Protein AF-A0A7W9GXM1-F1 (afdb_monomer_lite)

InterPro domains:
  IPR019931 LPXTG cell wall anchor motif [PF00746] (198-230)

pLDDT: mean 73.44, std 19.28, range [36.88, 98.19]

Secondary structure (DSSP, 8-state):
---------PPP---------------PPPPSEEEES----STTTTSSSEEEEEEEE-TT----BTTEEEEE-TTSS-EEEEE--SS-EEEEEEE-SSEEEEEEEESEEEEE-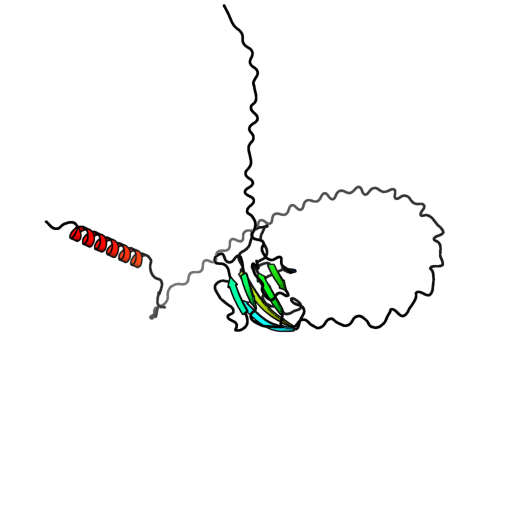PPPBTTBPPP--EEEEEEEEPPPPPPP-SS-------------------------------------------------------------------HHHHHHHHHHHHHHHHHHHHHHH---

Sequence (236 aa):
MRRSAFLAAVLPAALIGAAAVGTLSASAAEPDEVLVGNITSCKNDVVDGEIYWEGNTTPGTSLNHPWFTDTVSDDDLSLDITDISDGIDLAALVSNGEQTNLYLWTNDLTDLTAPDIDGQSAEIANYTVCKVHPYPPTEPPTEPPTEEPTEPPTEEPTEPPTEEPTETPSETPSETPSETPSETPSESPSQTPTPSETPEEPALPDTGSSPTVLIAAAAILLAAGAAALRHRFVKP

Radius of gyration: 36.79 Å; chains: 1; bounding box: 98×81×99 Å

Foldseek 3Di:
DDDDDDDDDDDDDDPPPPPPPPPPPPDADDFPDKFFFDDFDCPDVVDAADWPDKDKDFPPDWPDDPFWGWDADPQQFFIKIAGNDPDWWKWKWFALRGMIGIHTGDNIRTRHGHDDDPPHGGHGGMMMMTTGDHDDPDDDDPDDPPDDPPDDDPDDPPDDPPDDPPDDDPDDPPDDDPDDDDDDDDDDDDDDDDDDDDDDDDDDDPPDDDVVVVVVVVVVVVVVVVVVVVVVPDDD

Organism: NCBI:txid1524084

Structure (mmCIF, N/CA/C/O backbone):
data_AF-A0A7W9GXM1-F1
#
_entry.id   AF-A0A7W9GXM1-F1
#
loop_
_atom_site.group_PDB
_atom_site.id
_atom_site.type_symbol
_atom_site.label_atom_id
_atom_site.label_alt_id
_atom_site.label_comp_id
_atom_site.label_asym_id
_atom_site.label_entity_id
_atom_site.label_seq_id
_atom_site.pdbx_PDB_ins_co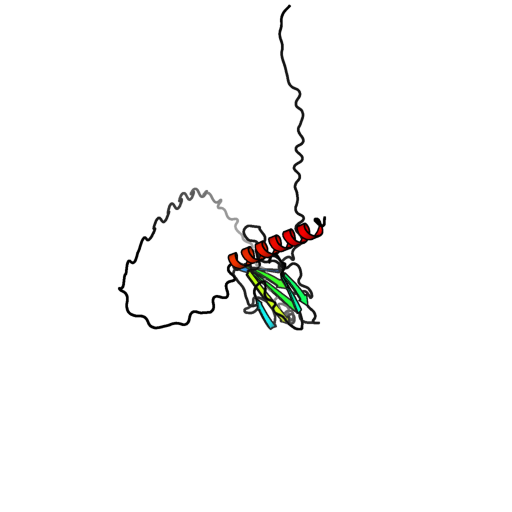de
_atom_site.Cartn_x
_atom_site.Cartn_y
_atom_site.Cartn_z
_atom_site.occupancy
_atom_site.B_iso_or_equiv
_atom_site.auth_seq_id
_atom_site.auth_comp_id
_atom_site.auth_asym_id
_atom_site.auth_atom_id
_atom_site.pdbx_PDB_model_num
ATOM 1 N N . MET A 1 1 ? -83.060 31.438 13.620 1.00 37.16 1 MET A N 1
ATOM 2 C CA . MET A 1 1 ? -83.172 30.250 14.498 1.00 37.16 1 MET A CA 1
ATOM 3 C C . MET A 1 1 ? -82.622 29.041 13.745 1.00 37.16 1 MET A C 1
ATOM 5 O O . MET A 1 1 ? -83.079 28.842 12.635 1.00 37.16 1 MET A O 1
ATOM 9 N N . ARG A 1 2 ? -81.676 28.301 14.362 1.00 39.31 2 ARG A N 1
ATOM 10 C CA . ARG A 1 2 ? -81.163 26.929 14.062 1.00 39.31 2 ARG A CA 1
ATOM 11 C C . ARG A 1 2 ? -80.599 26.657 12.642 1.00 39.31 2 ARG A C 1
ATOM 13 O O . ARG A 1 2 ? -81.329 26.749 11.673 1.00 39.31 2 ARG A O 1
ATOM 20 N N . ARG A 1 3 ? -79.264 26.502 12.498 1.00 40.25 3 ARG A N 1
ATOM 21 C CA . ARG A 1 3 ? -78.451 25.238 12.494 1.00 40.25 3 ARG A CA 1
ATOM 22 C C . ARG A 1 3 ? -78.838 24.330 11.305 1.00 40.25 3 ARG A C 1
ATOM 24 O O . ARG A 1 3 ? -80.004 23.982 11.217 1.00 40.25 3 ARG A O 1
ATOM 31 N N . SER A 1 4 ? -77.974 23.988 10.339 1.00 41.78 4 SER A N 1
ATOM 32 C CA . SER A 1 4 ? -76.734 23.173 10.427 1.00 41.78 4 SER A CA 1
ATOM 33 C C . SER A 1 4 ? -75.958 23.293 9.087 1.00 41.78 4 SER A C 1
ATOM 35 O O . SER A 1 4 ? -76.593 23.270 8.043 1.00 41.78 4 SER A O 1
ATOM 37 N N . ALA A 1 5 ? -74.674 23.667 9.035 1.00 45.91 5 ALA A N 1
ATOM 38 C CA . ALA A 1 5 ? -73.459 22.830 9.098 1.00 45.91 5 ALA A CA 1
ATOM 39 C C . ALA A 1 5 ? -73.342 21.728 8.019 1.00 45.91 5 ALA A C 1
ATOM 41 O O . ALA A 1 5 ? -74.028 20.723 8.139 1.00 45.91 5 ALA A O 1
ATOM 42 N N . PHE A 1 6 ? -72.406 21.887 7.068 1.00 42.56 6 PHE A N 1
ATOM 43 C CA . PHE A 1 6 ? -71.523 20.822 6.558 1.00 42.56 6 PHE A CA 1
ATOM 44 C C . PHE A 1 6 ? -70.194 21.428 6.061 1.00 42.56 6 PHE A C 1
ATOM 46 O O . PHE A 1 6 ? -70.183 22.363 5.264 1.00 42.56 6 PHE A O 1
ATOM 53 N N . LEU A 1 7 ? -69.092 20.910 6.614 1.00 39.47 7 LEU A N 1
ATOM 54 C CA . LEU A 1 7 ? -67.693 21.169 6.260 1.00 39.47 7 LEU A CA 1
ATOM 55 C C . LEU A 1 7 ? -67.264 20.311 5.056 1.00 39.47 7 LEU A C 1
ATOM 57 O O . LEU A 1 7 ? -67.628 19.140 5.002 1.00 39.47 7 LEU A O 1
ATOM 61 N N . ALA A 1 8 ? -66.376 20.846 4.213 1.00 40.50 8 ALA A N 1
ATOM 62 C CA . ALA A 1 8 ? -65.302 20.116 3.517 1.00 40.50 8 ALA A CA 1
ATOM 63 C C . ALA A 1 8 ? -64.261 21.162 3.052 1.00 40.50 8 ALA A C 1
ATOM 65 O O . ALA A 1 8 ? -64.548 21.977 2.184 1.00 40.50 8 ALA A O 1
ATOM 66 N N . ALA A 1 9 ? -63.214 21.419 3.840 1.00 41.09 9 ALA A N 1
ATOM 67 C CA . ALA A 1 9 ? -61.897 20.771 3.769 1.00 41.09 9 ALA A CA 1
ATOM 68 C C . ALA A 1 9 ? -61.076 21.212 2.536 1.00 41.09 9 ALA A C 1
ATOM 70 O O . ALA A 1 9 ? -61.120 20.594 1.479 1.00 41.09 9 ALA A O 1
ATOM 71 N N . VAL A 1 10 ? -60.313 22.298 2.712 1.00 45.06 10 VAL A N 1
ATOM 72 C CA . VAL A 1 10 ? -59.228 22.737 1.821 1.00 45.06 10 VAL A CA 1
ATOM 73 C C . VAL A 1 10 ? -57.948 22.036 2.286 1.00 45.06 10 VAL A C 1
ATOM 75 O O . VAL A 1 10 ? -57.511 22.256 3.413 1.00 45.06 10 VAL A O 1
ATOM 78 N N . LEU A 1 11 ? -57.371 21.177 1.443 1.00 36.88 11 LEU A N 1
ATOM 79 C CA . LEU A 1 11 ? -56.030 20.612 1.634 1.00 36.88 11 LEU A CA 1
ATOM 80 C C . LEU A 1 11 ? -54.965 21.658 1.253 1.00 36.88 11 LEU A C 1
ATOM 82 O O . LEU A 1 11 ? -55.014 22.157 0.128 1.00 36.88 11 LEU A O 1
ATOM 86 N N . PRO A 1 12 ? -53.954 21.935 2.093 1.00 48.44 12 PRO A N 1
ATOM 87 C CA . PRO A 1 12 ? -52.689 22.483 1.631 1.00 48.44 12 PRO A CA 1
ATOM 88 C C . PRO A 1 12 ? -51.703 21.337 1.358 1.00 48.44 12 PRO A C 1
ATOM 90 O O . PRO A 1 12 ? -51.414 20.523 2.235 1.00 48.44 12 PRO A O 1
ATOM 93 N N . ALA A 1 13 ? -51.187 21.267 0.130 1.00 46.47 13 ALA A N 1
ATOM 94 C CA . ALA A 1 13 ? -50.088 20.379 -0.228 1.00 46.47 13 ALA A CA 1
ATOM 95 C C . ALA A 1 13 ? -48.807 20.845 0.486 1.00 46.47 13 ALA A C 1
ATOM 97 O O . ALA A 1 13 ? -48.268 21.910 0.186 1.00 46.47 13 ALA A O 1
ATOM 98 N N . ALA A 1 14 ? -48.340 20.054 1.450 1.00 42.62 14 ALA A N 1
ATOM 99 C CA . ALA A 1 14 ? -47.035 20.221 2.067 1.00 42.62 14 ALA A CA 1
ATOM 100 C C . ALA A 1 14 ? -45.962 19.674 1.113 1.00 42.62 14 ALA A C 1
ATOM 102 O O . ALA A 1 14 ? -45.817 18.465 0.952 1.00 42.62 14 ALA A O 1
ATOM 103 N N . LEU A 1 15 ? -45.219 20.575 0.470 1.00 45.03 15 LEU A N 1
ATOM 104 C CA . LEU A 1 15 ? -43.943 20.258 -0.166 1.00 45.03 15 LEU A CA 1
ATOM 105 C C . LEU A 1 15 ? -42.918 20.007 0.945 1.00 45.03 15 LEU A C 1
ATOM 107 O O . LEU A 1 15 ? -42.342 20.941 1.499 1.00 45.03 15 LEU A O 1
ATOM 111 N N . ILE A 1 16 ? -42.716 18.737 1.291 1.00 50.97 16 ILE A N 1
ATOM 112 C CA . ILE A 1 16 ? -41.546 18.304 2.052 1.00 50.97 16 ILE A CA 1
ATOM 113 C C . ILE A 1 16 ? -40.402 18.230 1.042 1.00 50.97 16 ILE A C 1
ATOM 115 O O . ILE A 1 16 ? -40.268 17.258 0.302 1.00 50.97 16 ILE A O 1
ATOM 119 N N . GLY A 1 17 ? -39.614 19.300 0.966 1.00 40.44 17 GLY A N 1
ATOM 120 C CA . GLY A 1 17 ? -38.312 19.262 0.316 1.00 40.44 17 GLY A CA 1
ATOM 121 C C . GLY A 1 17 ? -37.390 18.385 1.152 1.00 40.44 17 GLY A C 1
ATOM 122 O O . GLY A 1 17 ? -36.863 18.837 2.166 1.00 40.44 17 GLY A O 1
ATOM 123 N N . ALA A 1 18 ? -37.232 17.125 0.756 1.00 48.19 18 ALA A N 1
ATOM 124 C CA . ALA A 1 18 ? -36.143 16.298 1.239 1.00 48.19 18 ALA A CA 1
ATOM 125 C C . ALA A 1 18 ? -34.840 16.920 0.722 1.00 48.19 18 ALA A C 1
ATOM 127 O O . ALA A 1 18 ? -34.548 16.875 -0.472 1.00 48.19 18 ALA A O 1
ATOM 128 N N . ALA A 1 19 ? -34.085 17.549 1.620 1.00 46.81 19 ALA A N 1
ATOM 129 C CA . ALA A 1 19 ? -32.688 17.847 1.376 1.00 46.81 19 ALA A CA 1
ATOM 130 C C . ALA A 1 19 ? -31.958 16.502 1.293 1.00 46.81 19 ALA A C 1
ATOM 132 O O . ALA A 1 19 ? -31.589 15.922 2.311 1.00 46.81 19 ALA A O 1
ATOM 133 N N . ALA A 1 20 ? -31.801 15.982 0.078 1.00 41.22 20 ALA A N 1
ATOM 134 C CA . ALA A 1 20 ? -30.756 15.017 -0.195 1.00 41.22 20 ALA A CA 1
ATOM 135 C C . ALA A 1 20 ? -29.436 15.770 -0.008 1.00 41.22 20 ALA A C 1
ATOM 137 O O . ALA A 1 20 ? -28.985 16.494 -0.895 1.00 41.22 20 ALA A O 1
ATOM 138 N N . VAL A 1 21 ? -28.860 15.665 1.189 1.00 47.06 21 VAL A N 1
ATOM 139 C CA . VAL A 1 21 ? -27.443 15.946 1.398 1.00 47.06 21 VAL A CA 1
ATOM 140 C C . VAL A 1 21 ? -26.720 14.814 0.681 1.00 47.06 21 VAL A C 1
ATOM 142 O O . VAL A 1 21 ? -26.398 13.793 1.273 1.00 47.06 21 VAL A O 1
ATOM 145 N N . GLY A 1 22 ? -26.571 14.954 -0.636 1.00 40.41 22 GLY A N 1
ATOM 146 C CA . GLY A 1 22 ? -25.551 14.223 -1.360 1.00 40.41 22 GLY A CA 1
ATOM 147 C C . GLY A 1 22 ? -24.233 14.728 -0.808 1.00 40.41 22 GLY A C 1
ATOM 148 O O . GLY A 1 22 ? -23.821 15.847 -1.114 1.00 40.41 22 GLY A O 1
ATOM 149 N N . THR A 1 23 ? -23.623 13.954 0.082 1.00 50.03 23 THR A N 1
ATOM 150 C CA . THR A 1 23 ? -22.198 14.079 0.341 1.00 50.03 23 THR A CA 1
ATOM 151 C C . THR A 1 23 ? -21.536 13.907 -1.015 1.00 50.03 23 THR A C 1
ATOM 153 O O . THR A 1 23 ? -21.680 12.868 -1.655 1.00 50.03 23 THR A O 1
ATOM 156 N N . LEU A 1 24 ? -20.919 14.976 -1.512 1.00 42.94 24 LEU A N 1
ATOM 157 C CA . LEU A 1 24 ? -19.987 14.881 -2.620 1.00 42.94 24 LEU A CA 1
ATOM 158 C C . LEU A 1 24 ? -18.902 13.927 -2.128 1.00 42.94 24 LEU A C 1
ATOM 160 O O . LEU A 1 24 ? -18.098 14.320 -1.285 1.00 42.94 24 LEU A O 1
ATOM 164 N N . SER A 1 25 ? -18.952 12.666 -2.557 1.00 51.16 25 SER A N 1
ATOM 165 C CA . SER A 1 25 ? -17.836 11.753 -2.374 1.00 51.16 25 SER A CA 1
ATOM 166 C C . SER A 1 25 ? -16.630 12.452 -2.988 1.00 51.16 25 SER A C 1
ATOM 168 O O . SER A 1 25 ? -16.666 12.824 -4.165 1.00 51.16 25 SER A O 1
ATOM 170 N N . ALA A 1 26 ? -15.611 12.721 -2.173 1.00 52.41 26 ALA A N 1
ATOM 171 C CA . ALA A 1 26 ? -14.291 13.000 -2.707 1.00 52.41 26 ALA A CA 1
ATOM 172 C C . ALA A 1 26 ? -13.981 11.860 -3.687 1.00 52.41 26 ALA A C 1
ATOM 174 O O . ALA A 1 26 ? -14.260 10.699 -3.384 1.00 52.41 26 ALA A O 1
ATOM 175 N N . SER A 1 27 ? -13.567 12.197 -4.905 1.00 61.66 27 SER A N 1
ATOM 176 C CA . SER A 1 27 ? -13.300 11.203 -5.938 1.00 61.66 27 SER A CA 1
ATOM 177 C C . SER A 1 27 ? -12.045 10.427 -5.549 1.00 61.66 27 SER A C 1
ATOM 179 O O . SER A 1 27 ? -10.948 10.856 -5.893 1.00 61.66 27 SER A O 1
ATOM 181 N N . ALA A 1 28 ? -12.212 9.343 -4.792 1.00 76.31 28 ALA A N 1
ATOM 182 C CA . ALA A 1 28 ? -11.148 8.386 -4.523 1.00 76.31 28 ALA A CA 1
ATOM 183 C C . ALA A 1 28 ? -10.618 7.808 -5.844 1.00 76.31 28 ALA A C 1
ATOM 185 O O . ALA A 1 28 ? -11.363 7.727 -6.829 1.00 76.31 28 ALA A O 1
ATOM 186 N N . ALA A 1 29 ? -9.346 7.410 -5.868 1.00 85.94 29 ALA A N 1
ATOM 187 C CA . ALA A 1 29 ? -8.785 6.719 -7.019 1.00 85.94 29 ALA A CA 1
ATOM 188 C C . ALA A 1 29 ? -9.502 5.377 -7.233 1.00 85.94 29 ALA A C 1
ATOM 190 O O . ALA A 1 29 ? -9.681 4.595 -6.293 1.00 85.94 29 ALA A O 1
ATOM 191 N N . GLU A 1 30 ? -9.902 5.103 -8.476 1.00 91.12 30 GLU A N 1
ATOM 192 C CA . GLU A 1 30 ? -10.473 3.808 -8.850 1.00 91.12 30 GLU A CA 1
ATOM 193 C C . GLU A 1 30 ? -9.342 2.769 -8.955 1.00 91.12 30 GLU A C 1
ATOM 195 O O . GLU A 1 30 ? -8.345 3.044 -9.627 1.00 91.12 30 GLU A O 1
ATOM 200 N N . PRO A 1 31 ? -9.451 1.607 -8.285 1.00 94.56 31 PRO A N 1
ATOM 201 C CA . PRO A 1 31 ? -8.441 0.557 -8.373 1.00 94.56 31 PRO A CA 1
ATOM 202 C C . PRO A 1 31 ? -8.497 -0.155 -9.727 1.00 94.56 31 PRO A C 1
ATOM 204 O O . PRO A 1 31 ? -9.570 -0.313 -10.314 1.00 94.56 31 PRO A O 1
ATOM 207 N N . ASP A 1 32 ? -7.348 -0.644 -10.190 1.00 94.56 32 ASP A N 1
ATOM 208 C CA . ASP A 1 32 ? -7.251 -1.482 -11.388 1.00 94.56 32 ASP A CA 1
ATOM 209 C C . ASP A 1 32 ? -7.861 -2.868 -11.146 1.00 94.56 32 ASP A C 1
ATOM 211 O O . ASP A 1 32 ? -8.535 -3.424 -12.016 1.00 94.56 32 ASP A O 1
ATOM 215 N N . GLU A 1 33 ? -7.656 -3.421 -9.947 1.00 95.75 33 GLU A N 1
ATOM 216 C CA . GLU A 1 33 ? -8.189 -4.723 -9.548 1.00 95.75 33 GLU A CA 1
ATOM 217 C C . GLU A 1 33 ? -8.495 -4.781 -8.044 1.00 95.75 33 GLU A C 1
ATOM 219 O O . GLU A 1 33 ? -7.830 -4.142 -7.228 1.00 95.75 33 GLU A O 1
ATOM 224 N N . VAL A 1 34 ? -9.495 -5.584 -7.665 1.00 96.69 34 VAL A N 1
ATOM 225 C CA . VAL A 1 34 ? -9.794 -5.921 -6.266 1.00 96.69 34 VAL A CA 1
ATOM 226 C C . VAL A 1 34 ? -9.452 -7.389 -6.029 1.00 96.69 34 VAL A C 1
ATOM 228 O O . VAL A 1 34 ? -10.111 -8.293 -6.546 1.00 96.69 34 VAL A O 1
ATOM 231 N N . LEU A 1 35 ? -8.423 -7.625 -5.224 1.00 97.00 35 LEU A N 1
ATOM 232 C CA . LEU A 1 35 ? -7.880 -8.937 -4.899 1.00 97.00 35 LEU A CA 1
ATOM 233 C C . LEU A 1 35 ? -8.502 -9.484 -3.612 1.00 97.00 35 LEU A C 1
ATOM 235 O O . LEU A 1 35 ? -8.742 -8.763 -2.640 1.00 97.00 35 LEU A O 1
ATOM 239 N N . VAL A 1 36 ? -8.725 -10.797 -3.582 1.00 96.38 36 VAL A N 1
ATOM 240 C CA . VAL A 1 36 ? -9.248 -11.494 -2.401 1.00 96.38 36 VAL A CA 1
ATOM 241 C C . VAL A 1 36 ? -8.119 -11.781 -1.414 1.00 96.38 36 VAL A C 1
ATOM 243 O O . VAL A 1 36 ? -7.112 -12.392 -1.771 1.00 96.38 36 VAL A O 1
ATOM 246 N N . GLY A 1 37 ? -8.332 -11.432 -0.147 1.00 96.38 37 GLY A N 1
ATOM 247 C CA . GLY A 1 37 ? -7.386 -11.655 0.940 1.00 96.38 37 GLY A CA 1
ATOM 248 C C . GLY A 1 37 ? -6.496 -10.450 1.228 1.00 96.38 37 GLY A C 1
ATOM 249 O O . GLY A 1 37 ? -6.529 -9.425 0.547 1.00 96.38 37 GLY A O 1
ATOM 250 N N . ASN A 1 38 ? -5.673 -10.603 2.266 1.00 96.81 38 ASN A N 1
ATOM 251 C CA . ASN A 1 38 ? -4.657 -9.628 2.630 1.00 96.81 38 ASN A CA 1
ATOM 252 C C . ASN A 1 38 ? -3.366 -9.867 1.833 1.00 96.81 38 ASN A C 1
ATOM 254 O O . ASN A 1 38 ? -2.548 -10.708 2.220 1.00 96.81 38 ASN A O 1
ATOM 258 N N . ILE A 1 39 ? -3.194 -9.152 0.723 1.00 97.62 39 ILE A N 1
ATOM 259 C CA . ILE A 1 39 ? -2.032 -9.301 -0.155 1.00 97.62 39 ILE A CA 1
ATOM 260 C C . ILE A 1 39 ? -0.945 -8.307 0.263 1.00 97.62 39 ILE A C 1
ATOM 262 O O . ILE A 1 39 ? -1.131 -7.095 0.211 1.00 97.62 39 ILE A O 1
ATOM 266 N N . THR A 1 40 ? 0.213 -8.834 0.665 1.00 96.62 40 THR A N 1
ATOM 267 C CA . THR A 1 40 ? 1.338 -8.048 1.212 1.00 96.62 40 THR A CA 1
ATOM 268 C C . THR A 1 40 ? 2.595 -8.077 0.337 1.00 96.62 40 THR A C 1
ATOM 270 O O . THR A 1 40 ? 3.669 -7.656 0.765 1.00 96.62 40 THR A O 1
ATOM 273 N N . SER A 1 41 ? 2.486 -8.615 -0.880 1.00 96.12 41 SER A N 1
ATOM 274 C CA . SER A 1 41 ? 3.583 -8.717 -1.843 1.00 96.12 41 SER A CA 1
ATOM 275 C C . SER A 1 41 ? 3.054 -8.593 -3.266 1.00 96.12 41 SER A C 1
ATOM 277 O O . SER A 1 41 ? 2.014 -9.163 -3.584 1.00 96.12 41 SER A O 1
ATOM 279 N N . CYS A 1 42 ? 3.796 -7.894 -4.126 1.00 95.12 42 CYS A N 1
ATOM 280 C CA . CYS A 1 42 ? 3.463 -7.750 -5.552 1.00 95.12 42 CYS A CA 1
ATOM 281 C C . CYS A 1 42 ? 3.991 -8.901 -6.419 1.00 95.12 42 CYS A C 1
ATOM 283 O O . CYS A 1 42 ? 3.894 -8.864 -7.643 1.00 95.12 42 CYS A O 1
ATOM 285 N N . LYS A 1 43 ? 4.610 -9.907 -5.799 1.00 93.81 43 LYS A N 1
ATOM 286 C CA . LYS A 1 43 ? 5.128 -11.096 -6.482 1.00 93.81 43 LYS A CA 1
ATOM 287 C C . LYS A 1 43 ? 4.007 -12.097 -6.754 1.00 93.81 43 LYS A C 1
ATOM 289 O O . LYS A 1 43 ? 2.862 -11.879 -6.383 1.00 93.81 43 LYS A O 1
ATOM 294 N N . ASN A 1 44 ? 4.373 -13.232 -7.350 1.00 91.38 44 ASN A N 1
ATOM 295 C CA . ASN A 1 44 ? 3.465 -14.352 -7.601 1.00 91.38 44 ASN A CA 1
ATOM 296 C C . ASN A 1 44 ? 2.290 -13.955 -8.507 1.00 91.38 44 ASN A C 1
ATOM 298 O O . ASN A 1 44 ? 1.145 -14.272 -8.201 1.00 91.38 44 ASN A O 1
ATOM 302 N N . ASP A 1 45 ? 2.606 -13.264 -9.603 1.00 88.81 45 ASP A N 1
ATOM 303 C CA . ASP A 1 45 ? 1.655 -12.853 -10.643 1.00 88.81 45 ASP A CA 1
ATOM 304 C C . ASP A 1 45 ? 0.585 -11.849 -10.167 1.00 88.81 45 ASP A C 1
ATOM 306 O O . ASP A 1 45 ? -0.433 -11.674 -10.825 1.00 88.81 45 ASP A O 1
ATOM 310 N N . VAL A 1 46 ? 0.819 -11.167 -9.035 1.00 93.62 46 VAL A N 1
ATOM 311 C CA . VAL A 1 46 ? -0.025 -10.047 -8.577 1.00 93.62 46 VAL A CA 1
ATOM 312 C C . VAL A 1 46 ? 0.190 -8.807 -9.444 1.00 93.62 46 VAL A C 1
ATOM 314 O O . VAL A 1 46 ? -0.765 -8.107 -9.760 1.00 93.62 46 VAL A O 1
ATOM 317 N N . VAL A 1 47 ? 1.438 -8.522 -9.824 1.00 91.88 47 VAL A N 1
ATOM 318 C CA . VAL A 1 47 ? 1.763 -7.437 -10.753 1.00 91.88 47 VAL A CA 1
ATOM 319 C C . VAL A 1 47 ? 2.627 -7.972 -11.885 1.00 91.88 47 VAL A C 1
ATOM 321 O O . VAL A 1 47 ? 3.649 -8.620 -11.648 1.00 91.88 47 VAL A O 1
ATOM 324 N N . ASP A 1 48 ? 2.231 -7.660 -13.117 1.00 89.31 48 ASP A N 1
ATOM 325 C CA . ASP A 1 48 ? 2.996 -7.986 -14.313 1.00 89.31 48 ASP A CA 1
ATOM 326 C C . ASP A 1 48 ? 4.263 -7.128 -14.402 1.00 89.31 48 ASP A C 1
ATOM 328 O O . ASP A 1 48 ? 4.212 -5.903 -14.527 1.00 89.31 48 ASP A O 1
ATOM 332 N N . GLY A 1 49 ? 5.422 -7.778 -14.384 1.00 87.44 49 GLY A N 1
ATOM 333 C CA . GLY A 1 49 ? 6.712 -7.111 -14.516 1.00 87.44 49 GLY A CA 1
ATOM 334 C C . GLY A 1 49 ? 7.769 -7.685 -13.588 1.00 87.44 49 GLY A C 1
ATOM 335 O O . GLY A 1 49 ? 7.529 -8.585 -12.783 1.00 87.44 49 GLY A O 1
ATOM 336 N N . GLU A 1 50 ? 8.978 -7.151 -13.702 1.00 89.31 50 GLU A N 1
ATOM 337 C CA . GLU A 1 50 ? 10.046 -7.466 -12.761 1.00 89.31 50 GLU A CA 1
ATOM 338 C C . GLU A 1 50 ? 9.944 -6.545 -11.538 1.00 89.31 50 GLU A C 1
ATOM 340 O O . GLU A 1 50 ? 10.015 -5.320 -11.660 1.00 89.31 50 GLU A O 1
ATOM 345 N N . ILE A 1 51 ? 9.797 -7.142 -10.350 1.00 91.38 51 ILE A N 1
ATOM 346 C CA . ILE A 1 51 ? 9.751 -6.420 -9.073 1.00 91.38 51 ILE A CA 1
ATOM 347 C C . ILE A 1 51 ? 11.178 -6.185 -8.568 1.00 91.38 51 ILE A C 1
ATOM 349 O O . ILE A 1 51 ? 11.860 -7.116 -8.135 1.00 91.38 51 ILE A O 1
ATOM 353 N N . TYR A 1 52 ? 11.619 -4.928 -8.579 1.00 89.00 52 TYR A N 1
ATOM 354 C CA . TYR A 1 52 ? 12.956 -4.526 -8.117 1.00 89.00 52 TYR A CA 1
ATOM 355 C C . TYR A 1 52 ? 13.000 -4.275 -6.617 1.00 89.00 52 TYR A C 1
ATOM 357 O O . TYR A 1 52 ? 14.031 -4.457 -5.964 1.00 89.00 52 TYR A O 1
ATOM 365 N N . TRP A 1 53 ? 11.879 -3.812 -6.080 1.00 92.75 53 TRP A N 1
ATOM 366 C CA . TRP A 1 53 ? 11.721 -3.510 -4.674 1.00 92.75 53 TRP A CA 1
ATOM 367 C C . TRP A 1 53 ? 10.250 -3.618 -4.296 1.00 92.75 53 TRP A C 1
ATOM 369 O O . TRP A 1 53 ? 9.377 -3.250 -5.079 1.00 92.75 53 TRP A O 1
ATOM 379 N N . GLU A 1 54 ? 9.997 -4.097 -3.088 1.00 94.94 54 GLU A N 1
ATOM 380 C CA . GLU A 1 54 ? 8.696 -4.020 -2.439 1.00 94.94 54 GLU A CA 1
ATOM 381 C C . GLU A 1 54 ? 8.909 -3.697 -0.960 1.00 94.94 54 GLU A C 1
ATOM 383 O O . GLU A 1 54 ? 9.911 -4.107 -0.360 1.00 94.94 54 GLU A O 1
ATOM 388 N N . GLY A 1 55 ? 7.963 -2.980 -0.374 1.00 96.31 55 GLY A N 1
ATOM 389 C CA . GLY A 1 55 ? 7.906 -2.731 1.057 1.00 96.31 55 GLY A CA 1
ATOM 390 C C . GLY A 1 55 ? 6.460 -2.734 1.518 1.00 96.31 55 GLY A C 1
ATOM 391 O O . GLY A 1 55 ? 5.622 -2.091 0.894 1.00 96.31 55 GLY A O 1
ATOM 392 N N . ASN A 1 56 ? 6.181 -3.457 2.600 1.00 97.38 56 ASN A N 1
ATOM 393 C CA . ASN A 1 56 ? 4.869 -3.525 3.237 1.00 97.38 56 ASN A CA 1
ATOM 394 C C . ASN A 1 56 ? 4.932 -2.880 4.622 1.00 97.38 56 ASN A C 1
ATOM 396 O O . ASN A 1 56 ? 5.910 -3.078 5.351 1.00 97.38 56 ASN A O 1
ATOM 400 N N . THR A 1 57 ? 3.902 -2.119 4.976 1.00 97.38 57 THR A N 1
ATOM 401 C CA . THR A 1 57 ? 3.784 -1.501 6.297 1.00 97.38 57 THR A CA 1
ATOM 402 C C . THR A 1 57 ? 2.323 -1.235 6.664 1.00 97.38 57 THR A C 1
ATOM 404 O O . THR A 1 57 ? 1.419 -1.422 5.851 1.00 97.38 57 THR A O 1
ATOM 407 N N . THR A 1 58 ? 2.077 -0.815 7.902 1.00 96.88 58 THR A N 1
ATOM 408 C CA . THR A 1 58 ? 0.747 -0.430 8.401 1.00 96.88 58 THR A CA 1
ATOM 409 C C . THR A 1 58 ? 0.641 1.088 8.557 1.00 96.88 58 THR A C 1
ATOM 411 O O . THR A 1 58 ? 1.679 1.750 8.695 1.00 96.88 58 THR A O 1
ATOM 414 N N . PRO A 1 59 ? -0.571 1.666 8.628 1.00 94.62 59 PRO A N 1
ATOM 415 C CA . PRO A 1 59 ? -0.716 3.069 9.000 1.00 94.62 59 PRO A CA 1
ATOM 416 C C . PRO A 1 59 ? 0.003 3.428 10.305 1.00 94.62 59 PRO A C 1
ATOM 418 O O . PRO A 1 59 ? 0.254 2.583 11.171 1.00 94.62 59 PRO A O 1
ATOM 421 N N . GLY A 1 60 ? 0.416 4.690 10.410 1.00 90.50 60 GLY A N 1
ATOM 422 C CA . GLY A 1 60 ? 1.262 5.185 11.502 1.00 90.50 60 GLY A CA 1
ATOM 423 C C . GLY A 1 60 ? 2.754 4.848 11.367 1.00 90.50 60 GLY A C 1
ATOM 424 O O . GLY A 1 60 ? 3.563 5.313 12.174 1.00 90.50 60 GLY A O 1
ATOM 425 N N . THR A 1 61 ? 3.147 4.089 10.342 1.00 92.06 61 THR A N 1
ATOM 426 C CA . THR A 1 61 ? 4.550 3.825 9.996 1.00 92.06 61 THR A CA 1
ATOM 427 C C . THR A 1 61 ? 4.789 4.128 8.523 1.00 92.06 61 THR A C 1
ATOM 429 O O . THR A 1 61 ? 3.959 3.780 7.701 1.00 92.06 61 THR A O 1
ATOM 432 N N . SER A 1 62 ? 5.914 4.769 8.193 1.00 88.69 62 SER A N 1
ATOM 433 C CA . SER A 1 62 ? 6.289 5.065 6.802 1.00 88.69 62 SER A CA 1
ATOM 434 C C . SER A 1 62 ? 7.348 4.082 6.314 1.00 88.69 62 SER A C 1
ATOM 436 O O . SER A 1 62 ? 8.264 3.720 7.063 1.00 88.69 62 SER A O 1
ATOM 438 N N . LEU A 1 63 ? 7.255 3.693 5.042 1.00 91.00 63 LEU A N 1
ATOM 439 C CA . LEU A 1 63 ? 8.251 2.856 4.370 1.00 91.00 63 LEU A CA 1
ATOM 440 C C . LEU A 1 63 ? 9.607 3.559 4.201 1.00 91.00 63 LEU A C 1
ATOM 442 O O . LEU A 1 63 ? 10.617 2.874 4.049 1.00 91.00 63 LEU A O 1
ATOM 446 N N . ASN A 1 64 ? 9.636 4.897 4.265 1.00 84.19 64 ASN A N 1
ATOM 447 C CA . ASN A 1 64 ? 10.812 5.769 4.191 1.00 84.19 64 ASN A CA 1
ATOM 448 C C . ASN A 1 64 ? 11.842 5.340 3.130 1.00 84.19 64 ASN A C 1
ATOM 450 O O . ASN A 1 64 ? 12.824 4.651 3.429 1.00 84.19 64 ASN A O 1
ATOM 454 N N . HIS A 1 65 ? 11.666 5.811 1.896 1.00 90.25 65 HIS A N 1
ATOM 455 C CA . HIS A 1 65 ? 12.543 5.456 0.786 1.00 90.25 65 HIS A CA 1
ATOM 456 C C . HIS A 1 65 ? 13.050 6.696 0.020 1.00 90.25 65 HIS A C 1
ATOM 458 O O . HIS A 1 65 ? 12.293 7.632 -0.202 1.00 90.25 65 HIS A O 1
ATOM 464 N N . PRO A 1 66 ? 14.311 6.730 -0.462 1.00 89.00 66 PRO A N 1
ATOM 465 C CA . PRO A 1 66 ? 14.852 7.878 -1.206 1.00 89.00 66 PRO A CA 1
ATOM 466 C C . PRO A 1 66 ? 14.132 8.317 -2.490 1.00 89.00 66 PRO A C 1
ATOM 468 O O . PRO A 1 66 ? 14.495 9.358 -3.029 1.00 89.00 66 PRO A O 1
ATOM 471 N N . TRP A 1 67 ? 13.220 7.510 -3.035 1.00 87.19 67 TRP A N 1
ATOM 472 C CA . TRP A 1 67 ? 12.624 7.756 -4.354 1.00 87.19 67 TRP A CA 1
ATOM 473 C C . TRP A 1 67 ? 11.100 7.877 -4.341 1.00 87.19 67 TRP A C 1
ATOM 475 O O . TRP A 1 67 ? 10.542 8.185 -5.380 1.00 87.19 67 TRP A O 1
ATOM 485 N N . PHE A 1 68 ? 10.442 7.700 -3.196 1.00 90.50 68 PHE A N 1
ATOM 486 C CA . PHE A 1 68 ? 9.020 7.996 -3.047 1.00 90.50 68 PHE A CA 1
ATOM 487 C C . PHE A 1 68 ? 8.730 8.455 -1.623 1.00 90.50 68 PHE A C 1
ATOM 489 O O . PHE A 1 68 ? 9.490 8.164 -0.697 1.00 90.50 68 PHE A O 1
ATOM 496 N N . THR A 1 69 ? 7.608 9.136 -1.444 1.00 91.25 69 THR A N 1
ATOM 497 C CA . THR A 1 69 ? 7.045 9.415 -0.121 1.00 91.25 69 THR A CA 1
ATOM 498 C C . THR A 1 69 ? 5.662 8.807 -0.015 1.00 91.25 69 THR A C 1
ATOM 500 O O . THR A 1 69 ? 4.867 8.961 -0.936 1.00 91.25 69 THR A O 1
ATOM 503 N N . ASP A 1 70 ? 5.387 8.152 1.107 1.00 93.75 70 ASP A N 1
ATOM 504 C CA . ASP A 1 70 ? 4.082 7.619 1.482 1.00 93.75 70 ASP A CA 1
ATOM 505 C C . ASP A 1 70 ? 3.462 8.462 2.602 1.00 93.75 70 ASP A C 1
ATOM 507 O O . ASP A 1 70 ? 4.121 8.795 3.589 1.00 93.75 70 ASP A O 1
ATOM 511 N N . THR A 1 71 ? 2.197 8.843 2.444 1.00 95.00 71 THR A N 1
ATOM 512 C CA . THR A 1 71 ? 1.426 9.584 3.450 1.00 95.00 71 THR A CA 1
ATOM 513 C C . THR A 1 71 ? 0.053 8.952 3.589 1.00 95.00 71 THR A C 1
ATOM 515 O O . THR A 1 71 ? -0.701 8.900 2.627 1.00 95.00 71 THR A O 1
ATOM 518 N N . VAL A 1 72 ? -0.269 8.481 4.791 1.00 96.00 72 VAL A N 1
ATOM 519 C CA . VAL A 1 72 ? -1.613 8.003 5.135 1.00 96.00 72 VAL A CA 1
ATOM 520 C C . VAL A 1 72 ? -2.384 9.149 5.789 1.00 96.00 72 VAL A C 1
ATOM 522 O O . VAL A 1 72 ? -1.794 9.940 6.534 1.00 96.00 72 VAL A O 1
ATOM 525 N N . SER A 1 73 ? -3.674 9.271 5.483 1.00 95.81 73 SER A N 1
ATOM 526 C CA . SER A 1 73 ? -4.561 10.265 6.086 1.00 95.81 73 SER A CA 1
ATOM 527 C C . SER A 1 73 ? -4.732 10.049 7.596 1.00 95.81 73 SER A C 1
ATOM 529 O O . SER A 1 73 ? -4.557 8.948 8.105 1.00 95.81 73 SER A O 1
ATOM 531 N N . ASP A 1 74 ? -5.101 11.102 8.336 1.00 94.25 74 ASP A N 1
ATOM 532 C CA . ASP A 1 74 ? -5.271 11.034 9.802 1.00 94.25 74 ASP A CA 1
ATOM 533 C C . ASP A 1 74 ? -6.393 10.070 10.251 1.00 94.25 74 ASP A C 1
ATOM 535 O O . ASP A 1 74 ? -6.455 9.691 11.421 1.00 94.25 74 ASP A O 1
ATOM 539 N N . ASP A 1 75 ? -7.316 9.739 9.346 1.00 94.81 75 ASP A N 1
ATOM 540 C CA . ASP A 1 75 ? -8.418 8.796 9.544 1.00 94.81 75 ASP A CA 1
ATOM 541 C C . ASP A 1 75 ? -8.123 7.390 8.995 1.00 94.81 75 ASP A C 1
ATOM 543 O O . ASP A 1 75 ? -9.009 6.542 9.023 1.00 94.81 75 ASP A O 1
ATOM 547 N N . ASP A 1 76 ? -6.897 7.134 8.523 1.00 96.56 76 ASP A N 1
ATOM 548 C CA . ASP A 1 76 ? -6.444 5.860 7.950 1.00 96.56 76 ASP A CA 1
ATOM 549 C C . ASP A 1 76 ? -7.307 5.359 6.772 1.00 96.56 76 ASP A C 1
ATOM 551 O O . ASP A 1 76 ? -7.325 4.165 6.472 1.00 96.56 76 ASP A O 1
ATOM 555 N N . LEU A 1 77 ? -8.026 6.257 6.086 1.00 96.31 77 LEU A N 1
ATOM 556 C CA . LEU A 1 77 ? -8.914 5.915 4.968 1.00 96.31 77 LEU A CA 1
ATOM 557 C C . LEU A 1 77 ? -8.269 6.101 3.595 1.00 96.31 77 LEU A C 1
ATOM 559 O O . LEU A 1 77 ? -8.707 5.455 2.641 1.00 96.31 77 LEU A O 1
ATOM 563 N N . SER A 1 78 ? -7.256 6.964 3.472 1.00 95.69 78 SER A N 1
ATOM 564 C CA . SER A 1 78 ? -6.561 7.186 2.207 1.00 95.69 78 SER A CA 1
ATOM 565 C C . SER A 1 78 ? -5.041 7.160 2.331 1.00 95.69 78 SER A C 1
ATOM 567 O O . SER A 1 78 ? -4.458 7.459 3.374 1.00 95.69 78 SER A O 1
ATOM 569 N N . LEU A 1 79 ? -4.398 6.773 1.234 1.00 95.38 79 LEU A N 1
ATOM 570 C CA . LEU A 1 79 ? -2.954 6.730 1.065 1.00 95.38 79 LEU A CA 1
ATOM 571 C C . LEU A 1 79 ? -2.568 7.539 -0.173 1.00 95.38 79 LEU A C 1
ATOM 573 O O . LEU A 1 79 ? -3.111 7.327 -1.255 1.00 95.38 79 LEU A O 1
ATOM 577 N N . ASP A 1 80 ? -1.573 8.402 -0.008 1.00 94.44 80 ASP A N 1
ATOM 578 C CA . ASP A 1 80 ? -0.886 9.098 -1.086 1.00 94.44 80 ASP A CA 1
ATOM 579 C C . ASP A 1 80 ? 0.542 8.566 -1.216 1.00 94.44 80 ASP A C 1
ATOM 581 O O . ASP A 1 80 ? 1.294 8.489 -0.239 1.00 94.44 80 ASP A O 1
ATOM 585 N N . ILE A 1 81 ? 0.935 8.236 -2.442 1.00 92.31 81 ILE A N 1
ATOM 586 C CA . ILE A 1 81 ? 2.294 7.867 -2.824 1.00 92.31 81 ILE A CA 1
ATOM 587 C C . ILE A 1 81 ? 2.727 8.797 -3.952 1.00 92.31 81 ILE A C 1
ATOM 589 O O . ILE A 1 81 ? 2.156 8.801 -5.040 1.00 92.31 81 ILE A O 1
ATOM 593 N N . THR A 1 82 ? 3.761 9.586 -3.689 1.00 89.44 82 THR A N 1
ATOM 594 C CA . THR A 1 82 ? 4.344 10.516 -4.665 1.00 89.44 82 THR A CA 1
ATOM 595 C C . THR A 1 82 ? 5.684 9.961 -5.132 1.00 89.44 82 THR A C 1
ATOM 597 O O . THR A 1 82 ? 6.587 9.792 -4.300 1.00 89.44 82 THR A O 1
ATOM 600 N N . ASP A 1 83 ? 5.827 9.662 -6.428 1.00 81.25 83 ASP A N 1
ATOM 601 C CA . ASP A 1 83 ? 7.110 9.241 -7.004 1.00 81.25 83 ASP A CA 1
ATOM 602 C C . ASP A 1 83 ? 8.004 10.457 -7.245 1.00 81.25 83 ASP A C 1
ATOM 604 O O . ASP A 1 83 ? 7.586 11.542 -7.647 1.00 81.25 83 ASP A O 1
ATOM 608 N N . ILE A 1 84 ? 9.288 10.262 -6.987 1.00 74.56 84 ILE A N 1
ATOM 609 C CA . ILE A 1 84 ? 10.338 11.265 -7.160 1.00 74.56 84 ILE A CA 1
ATOM 610 C C . ILE A 1 84 ? 11.390 10.741 -8.158 1.00 74.56 84 ILE A C 1
ATOM 612 O O . ILE A 1 84 ? 12.402 11.397 -8.411 1.00 74.56 84 ILE A O 1
ATOM 616 N N . SER A 1 85 ? 11.192 9.546 -8.724 1.00 68.62 85 SER A N 1
ATOM 617 C CA . SER A 1 85 ? 12.092 8.907 -9.682 1.00 68.62 85 SER A CA 1
ATOM 618 C C . SER A 1 85 ? 11.570 8.894 -11.115 1.00 68.62 85 SER A C 1
ATOM 620 O O . SER A 1 85 ? 10.383 8.773 -11.372 1.00 68.62 85 SER A O 1
ATOM 622 N N . ASP A 1 86 ? 12.503 8.990 -12.066 1.00 67.25 86 ASP A N 1
ATOM 623 C CA . ASP A 1 86 ? 12.204 8.954 -13.495 1.00 67.25 86 ASP A CA 1
ATOM 624 C C . ASP A 1 86 ? 12.348 7.523 -14.055 1.00 67.25 86 ASP A C 1
ATOM 626 O O . ASP A 1 86 ? 13.414 6.908 -13.940 1.00 67.25 86 ASP A O 1
ATOM 630 N N . GLY A 1 87 ? 11.313 7.025 -14.742 1.00 64.56 87 GLY A N 1
ATOM 631 C CA . GLY A 1 87 ? 11.415 5.911 -15.701 1.00 64.56 87 GLY A CA 1
ATOM 632 C C . GLY A 1 87 ? 11.182 4.491 -15.172 1.00 64.56 87 GLY A C 1
ATOM 633 O O . GLY A 1 87 ? 11.540 3.536 -15.864 1.00 64.56 87 GLY A O 1
ATOM 634 N N . ILE A 1 88 ? 10.618 4.333 -13.975 1.00 70.56 88 ILE A N 1
ATOM 635 C CA . ILE A 1 88 ? 10.126 3.050 -13.455 1.00 70.56 88 ILE A CA 1
ATOM 636 C C . ILE A 1 88 ? 8.731 3.300 -12.892 1.00 70.56 88 ILE A C 1
ATOM 638 O O . ILE A 1 88 ? 8.511 4.353 -12.307 1.00 70.56 88 ILE A O 1
ATOM 642 N N . ASP A 1 89 ? 7.824 2.347 -13.057 1.00 85.69 89 ASP A N 1
ATOM 643 C CA . ASP A 1 89 ? 6.444 2.512 -12.632 1.00 85.69 89 ASP A CA 1
ATOM 644 C C . ASP A 1 89 ? 6.224 2.002 -11.204 1.00 85.69 89 ASP A C 1
ATOM 646 O O . ASP A 1 89 ? 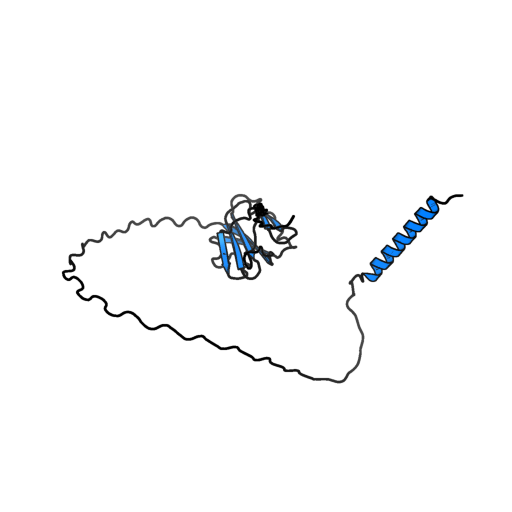6.896 1.081 -10.712 1.00 85.69 89 ASP A O 1
ATOM 650 N N . LEU A 1 90 ? 5.257 2.623 -10.536 1.00 89.69 90 LEU A N 1
ATOM 651 C CA . LEU A 1 90 ? 4.794 2.236 -9.216 1.00 89.69 90 LEU A CA 1
ATOM 652 C C . LEU A 1 90 ? 3.560 1.342 -9.302 1.00 89.69 90 LEU A C 1
ATOM 654 O O . LEU A 1 90 ? 2.671 1.543 -10.130 1.00 89.69 90 LEU A O 1
ATOM 658 N N . ALA A 1 91 ? 3.503 0.387 -8.380 1.00 92.69 91 ALA A N 1
ATOM 659 C CA . ALA A 1 91 ? 2.287 -0.328 -8.031 1.00 92.69 91 ALA A CA 1
ATOM 660 C C . ALA A 1 91 ? 2.054 -0.227 -6.522 1.00 92.69 91 ALA A C 1
ATOM 662 O O . ALA A 1 91 ? 3.009 -0.253 -5.734 1.00 92.69 91 ALA A O 1
ATOM 663 N N . ALA A 1 92 ? 0.791 -0.131 -6.121 1.00 95.69 92 ALA A N 1
ATOM 664 C CA . ALA A 1 92 ? 0.392 -0.082 -4.724 1.00 95.69 92 ALA A CA 1
ATOM 665 C C . ALA A 1 92 ? -0.719 -1.091 -4.435 1.00 95.69 92 ALA A C 1
ATOM 667 O O . ALA A 1 92 ? -1.687 -1.210 -5.181 1.00 95.69 92 ALA A O 1
ATOM 668 N N . LEU A 1 93 ? -0.572 -1.796 -3.319 1.00 97.38 93 LEU A N 1
ATOM 669 C CA . LEU A 1 93 ? -1.584 -2.671 -2.743 1.00 97.38 93 LEU A CA 1
ATOM 670 C C . LEU A 1 93 ? -2.109 -2.008 -1.475 1.00 97.38 93 LEU A C 1
ATOM 672 O O . LEU A 1 93 ? -1.313 -1.724 -0.582 1.00 97.38 93 LEU A O 1
ATOM 676 N N . VAL A 1 94 ? -3.416 -1.782 -1.372 1.00 98.00 94 VAL A N 1
ATOM 677 C CA . VAL A 1 94 ? -4.047 -1.174 -0.189 1.00 98.00 94 VAL A CA 1
ATOM 678 C C . VAL A 1 94 ? -5.101 -2.130 0.354 1.00 98.00 94 VAL A C 1
ATOM 680 O O . VAL A 1 94 ? -6.075 -2.446 -0.324 1.00 98.00 94 VAL A O 1
ATOM 683 N N . SER A 1 95 ? -4.883 -2.644 1.563 1.00 98.06 95 SER A N 1
ATOM 684 C CA . SER A 1 95 ? -5.644 -3.763 2.126 1.00 98.06 95 SER A CA 1
ATOM 685 C C . SER A 1 95 ? -6.460 -3.339 3.339 1.00 98.06 95 SER A C 1
ATOM 687 O O . SER A 1 95 ? -5.943 -2.643 4.210 1.00 98.06 95 SER A O 1
ATOM 689 N N . ASN A 1 96 ? -7.700 -3.824 3.441 1.00 97.12 96 ASN A N 1
ATOM 690 C CA . ASN A 1 96 ? -8.529 -3.731 4.656 1.00 97.12 96 ASN A CA 1
ATOM 691 C C . ASN A 1 96 ? -8.374 -4.973 5.566 1.00 97.12 96 ASN A C 1
ATOM 693 O O . ASN A 1 96 ? -9.064 -5.110 6.572 1.00 97.12 96 ASN A O 1
ATOM 697 N N . GLY A 1 97 ? -7.480 -5.904 5.210 1.00 95.94 97 GLY A N 1
ATOM 698 C CA . GLY A 1 97 ? -7.234 -7.156 5.932 1.00 95.94 97 GLY A CA 1
ATOM 699 C C . GLY A 1 97 ? -8.020 -8.365 5.412 1.00 95.94 97 GLY A C 1
ATOM 700 O O . GLY A 1 97 ? -7.584 -9.496 5.630 1.00 95.94 97 GLY A O 1
ATOM 701 N N . GLU A 1 98 ? -9.114 -8.158 4.679 1.00 96.12 98 GLU A N 1
ATOM 702 C CA . GLU A 1 98 ? -9.897 -9.228 4.037 1.00 96.12 98 GLU A CA 1
ATOM 703 C C . GLU A 1 98 ? -9.816 -9.186 2.508 1.00 96.12 98 GLU A C 1
ATOM 705 O O . GLU A 1 98 ? -9.924 -10.222 1.851 1.00 96.12 98 GLU A O 1
ATOM 710 N N . GLN A 1 99 ? -9.604 -8.003 1.941 1.00 97.38 99 GLN A N 1
ATOM 711 C CA . GLN A 1 99 ? -9.458 -7.733 0.517 1.00 97.38 99 GLN A CA 1
ATOM 712 C C . GLN A 1 99 ? -8.380 -6.669 0.301 1.00 97.38 99 GLN A C 1
ATOM 714 O O . GLN A 1 99 ? -8.050 -5.900 1.208 1.00 97.38 99 GLN A O 1
ATOM 719 N N . THR A 1 100 ? -7.853 -6.605 -0.921 1.00 98.19 100 THR A N 1
ATOM 720 C CA . THR A 1 100 ? -6.788 -5.670 -1.299 1.00 98.19 100 THR A CA 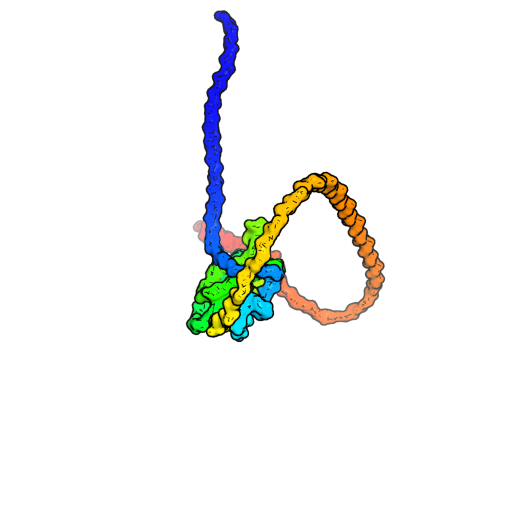1
ATOM 721 C C . THR A 1 100 ? -7.091 -5.003 -2.636 1.00 98.19 100 THR A C 1
ATOM 723 O O . THR A 1 100 ? -7.292 -5.694 -3.627 1.00 98.19 100 THR A O 1
ATOM 726 N N . ASN A 1 101 ? -7.084 -3.673 -2.686 1.00 97.56 101 ASN A N 1
ATOM 727 C CA . ASN A 1 101 ? -7.113 -2.917 -3.937 1.00 97.56 101 ASN A CA 1
ATOM 728 C C . ASN A 1 101 ? -5.707 -2.861 -4.540 1.00 97.56 101 ASN A C 1
ATOM 730 O O . ASN A 1 101 ? -4.744 -2.570 -3.826 1.00 97.56 101 ASN A O 1
ATOM 734 N N . LEU A 1 102 ? -5.600 -3.116 -5.841 1.00 96.38 102 LEU A N 1
ATOM 735 C CA . LEU A 1 102 ? -4.389 -2.955 -6.635 1.00 96.38 102 LEU A CA 1
ATOM 736 C C . LEU A 1 102 ? -4.499 -1.690 -7.490 1.00 96.38 102 LEU A C 1
ATOM 738 O O . LEU A 1 102 ? -5.476 -1.509 -8.213 1.00 96.38 102 LEU A O 1
ATOM 742 N N . TYR A 1 103 ? -3.469 -0.856 -7.418 1.00 94.62 103 TYR A N 1
ATOM 743 C CA . TYR A 1 103 ? -3.301 0.351 -8.218 1.00 94.62 103 TYR A CA 1
ATOM 744 C C . TYR A 1 103 ? -1.994 0.272 -9.005 1.00 94.62 103 TYR A C 1
ATOM 746 O O . TYR A 1 103 ? -0.951 -0.061 -8.430 1.00 94.62 103 TYR A O 1
ATOM 754 N N . LEU A 1 104 ? -2.034 0.588 -10.296 1.00 90.44 104 LEU A N 1
ATOM 755 C CA . LEU A 1 104 ? -0.921 0.424 -11.223 1.00 90.44 104 LEU A CA 1
ATOM 756 C C . LEU A 1 104 ? -0.596 1.705 -12.020 1.00 90.44 104 LEU A C 1
ATOM 758 O O . LEU A 1 104 ? -1.466 2.500 -12.364 1.00 90.44 104 LEU A O 1
ATOM 762 N N . TRP A 1 105 ? 0.675 1.824 -12.416 1.00 74.00 105 TRP A N 1
ATOM 763 C CA . TRP A 1 105 ? 1.158 2.617 -13.560 1.00 74.00 105 TRP A CA 1
ATOM 764 C C . TRP A 1 105 ? 0.882 4.137 -13.534 1.00 74.00 105 TRP A C 1
ATOM 766 O O . TRP A 1 105 ? 0.522 4.720 -14.562 1.00 74.00 105 TRP A O 1
ATOM 776 N N . THR A 1 106 ? 1.121 4.827 -12.413 1.00 65.81 106 THR A N 1
ATOM 777 C CA . THR A 1 106 ? 1.195 6.303 -12.399 1.00 65.81 106 THR A CA 1
ATOM 778 C C . THR A 1 106 ? 2.413 6.819 -11.631 1.00 65.81 106 THR A C 1
ATOM 780 O O . THR A 1 106 ? 2.911 6.171 -10.713 1.00 65.81 106 THR A O 1
ATOM 783 N N . ASN A 1 107 ? 2.902 8.004 -12.022 1.00 71.06 107 ASN A N 1
ATOM 784 C CA . ASN A 1 107 ? 3.985 8.689 -11.303 1.00 71.06 107 ASN A CA 1
ATOM 785 C C . ASN A 1 107 ? 3.519 9.168 -9.918 1.00 71.06 107 ASN A C 1
ATOM 787 O O . ASN A 1 107 ? 4.292 9.178 -8.978 1.00 71.06 107 ASN A O 1
ATOM 791 N N . ASP A 1 108 ? 2.250 9.548 -9.776 1.00 81.69 108 ASP A N 1
ATOM 792 C CA . ASP A 1 108 ? 1.668 9.907 -8.486 1.00 81.69 108 ASP A CA 1
ATOM 793 C C . ASP A 1 108 ? 0.384 9.098 -8.299 1.00 81.69 108 ASP A C 1
ATOM 795 O O . ASP A 1 108 ? -0.491 9.087 -9.172 1.00 81.69 108 ASP A O 1
ATOM 799 N N . LEU A 1 109 ? 0.298 8.393 -7.176 1.00 88.25 109 LEU A N 1
ATOM 800 C CA . LEU A 1 109 ? -0.831 7.570 -6.760 1.00 88.25 109 LEU A CA 1
ATOM 801 C C . LEU A 1 109 ? -1.457 8.237 -5.533 1.00 88.25 109 LEU A C 1
ATOM 803 O O . LEU A 1 109 ? -0.989 8.042 -4.416 1.00 88.25 109 LEU A O 1
ATOM 807 N N . THR A 1 110 ? -2.472 9.069 -5.744 1.00 92.12 110 THR A N 1
ATOM 808 C CA . THR A 1 110 ? -3.132 9.840 -4.677 1.00 92.12 110 THR A CA 1
ATOM 809 C C . THR A 1 110 ? -4.544 9.340 -4.415 1.00 92.12 110 THR A C 1
ATOM 811 O O . THR A 1 110 ? -5.187 8.826 -5.329 1.00 92.12 110 THR A O 1
ATOM 814 N N . ASP A 1 111 ? -5.047 9.553 -3.202 1.00 93.81 111 ASP A N 1
ATOM 815 C CA . ASP A 1 111 ? -6.383 9.143 -2.758 1.00 93.81 111 ASP A CA 1
ATOM 816 C C . ASP A 1 111 ? -6.642 7.635 -2.958 1.00 93.81 111 ASP A C 1
ATOM 818 O O . ASP A 1 111 ? -7.736 7.215 -3.352 1.00 93.81 111 ASP A O 1
ATOM 822 N N . LEU A 1 112 ? -5.625 6.806 -2.697 1.00 95.25 112 LEU A N 1
ATOM 823 C CA . LEU A 1 112 ? -5.746 5.348 -2.741 1.00 95.25 112 LEU A CA 1
ATOM 824 C C . LEU A 1 112 ? -6.501 4.865 -1.510 1.00 95.25 112 LEU A C 1
ATOM 826 O O . LEU A 1 112 ? -6.222 5.312 -0.402 1.00 95.25 112 LEU A O 1
ATOM 830 N N . THR A 1 113 ? -7.421 3.924 -1.680 1.00 97.06 113 THR A N 1
ATOM 831 C CA . THR A 1 113 ? -8.303 3.463 -0.601 1.00 97.06 113 THR A CA 1
ATOM 832 C C . THR A 1 113 ? -8.268 1.947 -0.487 1.00 97.06 113 THR A C 1
ATOM 834 O O . THR A 1 113 ? -7.970 1.237 -1.451 1.00 97.06 113 THR A O 1
ATOM 837 N N . ALA A 1 114 ? -8.556 1.432 0.706 1.00 97.69 114 ALA A N 1
ATOM 838 C CA . ALA A 1 114 ? -8.807 0.009 0.878 1.00 97.69 114 ALA A CA 1
ATOM 839 C C . ALA A 1 114 ? -10.204 -0.358 0.330 1.00 97.69 114 ALA A C 1
ATOM 841 O O . ALA A 1 114 ? -11.067 0.517 0.237 1.00 97.69 114 ALA A O 1
ATOM 842 N N . PRO A 1 115 ? -10.464 -1.633 -0.015 1.00 97.56 115 PRO A N 1
ATOM 843 C CA . PRO A 1 115 ? -11.788 -2.058 -0.462 1.00 97.56 115 PRO A CA 1
ATOM 844 C C . PRO A 1 115 ? -12.879 -1.760 0.575 1.00 97.56 115 PRO A C 1
ATOM 846 O O . PRO A 1 115 ? -12.681 -1.979 1.774 1.00 97.56 115 PRO A O 1
ATOM 849 N N . ASP A 1 116 ? -14.045 -1.316 0.105 1.00 95.81 116 ASP A N 1
ATOM 850 C CA . ASP A 1 116 ? -15.201 -1.040 0.959 1.00 95.81 116 ASP A CA 1
ATOM 851 C C . ASP A 1 116 ? -15.714 -2.309 1.663 1.00 95.81 116 ASP A C 1
ATOM 853 O O . ASP A 1 116 ? -15.776 -3.394 1.079 1.00 95.81 116 ASP A O 1
ATOM 857 N N . ILE A 1 117 ? -16.187 -2.153 2.901 1.00 93.06 117 ILE A N 1
ATOM 858 C CA . ILE A 1 117 ? -16.895 -3.194 3.658 1.00 93.06 117 ILE A CA 1
ATOM 859 C C . ILE A 1 117 ? -18.369 -2.799 3.722 1.00 93.06 117 ILE A C 1
ATOM 861 O O . ILE A 1 117 ? -18.712 -1.715 4.190 1.00 93.06 117 ILE A O 1
ATOM 865 N N . ASP A 1 118 ? -19.260 -3.655 3.217 1.00 92.38 118 ASP A N 1
ATOM 866 C CA . ASP A 1 118 ? -20.708 -3.393 3.162 1.00 92.38 118 ASP A CA 1
ATOM 867 C C . ASP A 1 118 ? -21.069 -2.026 2.530 1.00 92.38 118 ASP A C 1
ATOM 869 O O . ASP A 1 118 ? -22.008 -1.341 2.955 1.00 92.38 118 ASP A O 1
ATOM 873 N N . GLY A 1 119 ? -20.303 -1.612 1.512 1.00 89.38 119 GLY A N 1
ATOM 874 C CA . GLY A 1 119 ? -20.485 -0.346 0.791 1.00 89.38 119 GLY A CA 1
ATOM 875 C C . GLY A 1 119 ? -20.077 0.903 1.578 1.00 89.38 119 GLY A C 1
ATOM 876 O O . GLY A 1 119 ? -20.562 1.995 1.279 1.00 89.38 119 GLY A O 1
ATOM 877 N N . GLN A 1 120 ? -19.252 0.742 2.612 1.00 92.06 120 GLN A N 1
ATOM 878 C CA . GLN A 1 120 ? -18.660 1.825 3.391 1.00 92.06 120 GLN A CA 1
ATOM 879 C C . GLN A 1 120 ? -17.137 1.755 3.314 1.00 92.06 120 GLN A C 1
ATOM 881 O O . GLN A 1 120 ? -16.567 0.664 3.324 1.00 92.06 120 GLN A O 1
ATOM 886 N N . SER A 1 121 ? -16.502 2.928 3.308 1.00 93.38 121 SER A N 1
ATOM 887 C CA . SER A 1 121 ? -15.046 3.047 3.325 1.00 93.38 121 SER A CA 1
ATOM 888 C C . SER A 1 121 ? -14.458 2.335 4.537 1.00 93.38 121 SER A C 1
ATOM 890 O O . SER A 1 121 ? -14.927 2.520 5.664 1.00 93.38 121 SER A O 1
ATOM 892 N N . ALA A 1 122 ? -13.443 1.516 4.285 1.00 95.56 122 ALA A N 1
ATOM 893 C CA . ALA A 1 122 ? -12.746 0.750 5.303 1.00 95.56 122 ALA A CA 1
ATOM 894 C C . ALA A 1 122 ? -11.406 1.399 5.658 1.00 95.56 122 ALA A C 1
ATOM 896 O O . ALA A 1 122 ? -10.750 1.997 4.806 1.00 95.56 122 ALA A O 1
ATOM 897 N N . GLU A 1 123 ? -10.992 1.232 6.913 1.00 96.94 123 GLU A N 1
ATOM 898 C CA . GLU A 1 123 ? -9.648 1.597 7.356 1.00 96.94 123 GLU A CA 1
ATOM 899 C C . GLU A 1 123 ? -8.599 0.729 6.649 1.00 96.94 123 GLU A C 1
ATOM 901 O O . GLU A 1 123 ? -8.779 -0.477 6.434 1.00 96.94 123 GLU A O 1
ATOM 906 N N . ILE A 1 124 ? -7.475 1.349 6.304 1.00 97.81 124 ILE A N 1
ATOM 907 C CA . ILE A 1 124 ? -6.319 0.669 5.736 1.00 97.81 124 ILE A CA 1
ATOM 908 C C . ILE A 1 124 ? -5.692 -0.187 6.841 1.00 97.81 124 ILE A C 1
ATOM 910 O O . ILE A 1 124 ? -5.131 0.311 7.807 1.00 97.81 124 ILE A O 1
ATOM 914 N N . ALA A 1 125 ? -5.730 -1.506 6.700 1.00 97.81 125 ALA A N 1
ATOM 915 C CA . ALA A 1 125 ? -5.043 -2.410 7.617 1.00 97.81 125 ALA A CA 1
ATOM 916 C C . ALA A 1 125 ? -3.531 -2.432 7.347 1.00 97.81 125 ALA A C 1
ATOM 918 O O . ALA A 1 125 ? -2.718 -2.478 8.270 1.00 97.81 125 ALA A O 1
ATOM 919 N N . ASN A 1 126 ? -3.147 -2.446 6.070 1.00 98.06 126 ASN A N 1
ATOM 920 C CA . ASN A 1 126 ? -1.762 -2.342 5.614 1.00 98.06 126 ASN A CA 1
ATOM 921 C C . ASN A 1 126 ? -1.709 -1.950 4.136 1.00 98.06 126 ASN A C 1
ATOM 923 O O . ASN A 1 126 ? -2.695 -2.088 3.409 1.00 98.06 126 ASN A O 1
ATOM 927 N N . TYR A 1 127 ? -0.538 -1.505 3.694 1.00 97.69 127 TYR A N 1
ATOM 928 C CA . TYR A 1 127 ? -0.273 -1.231 2.292 1.00 97.69 127 TYR A CA 1
ATOM 929 C C . TYR A 1 127 ? 1.116 -1.711 1.878 1.00 97.69 127 TYR A C 1
ATOM 931 O O . TYR A 1 127 ? 2.048 -1.783 2.686 1.00 97.69 127 TYR A O 1
ATOM 939 N N . THR A 1 128 ? 1.248 -2.044 0.598 1.00 97.25 128 THR A N 1
ATOM 940 C CA . THR A 1 128 ? 2.512 -2.443 -0.026 1.00 97.25 128 THR A CA 1
ATOM 941 C C . THR A 1 128 ? 2.802 -1.525 -1.197 1.00 97.25 128 THR A C 1
ATOM 943 O O . THR A 1 128 ? 1.937 -1.328 -2.043 1.00 97.25 128 THR A O 1
ATOM 946 N N . VAL A 1 129 ? 4.021 -0.997 -1.267 1.00 94.94 129 VAL A N 1
ATOM 947 C CA . VAL A 1 129 ? 4.502 -0.212 -2.410 1.00 94.94 129 VAL A CA 1
ATOM 948 C C . VAL A 1 129 ? 5.544 -1.025 -3.153 1.00 94.94 129 VAL A C 1
ATOM 950 O O . VAL A 1 129 ? 6.445 -1.599 -2.535 1.00 94.94 129 VAL A O 1
ATOM 953 N N . CYS A 1 130 ? 5.430 -1.069 -4.474 1.00 92.69 130 CYS A N 1
ATOM 954 C CA . CYS A 1 130 ? 6.266 -1.888 -5.333 1.00 92.69 130 CYS A CA 1
ATOM 955 C C . CYS A 1 130 ? 6.835 -1.071 -6.481 1.00 92.69 130 CYS A C 1
ATOM 957 O O . CYS A 1 130 ? 6.142 -0.277 -7.111 1.00 92.69 130 CYS A O 1
ATOM 959 N N . LYS A 1 131 ? 8.116 -1.310 -6.758 1.00 90.75 131 LYS A N 1
ATOM 960 C CA . LYS A 1 131 ? 8.832 -0.728 -7.885 1.00 90.75 131 LYS A CA 1
ATOM 961 C C . LYS A 1 131 ? 8.940 -1.757 -9.001 1.00 90.75 131 LYS A C 1
ATOM 963 O O . LYS A 1 131 ? 9.626 -2.771 -8.824 1.00 90.75 131 LYS A O 1
ATOM 968 N N . VAL A 1 132 ? 8.273 -1.490 -10.120 1.00 89.00 132 VAL A N 1
ATOM 969 C CA . VAL A 1 132 ? 8.030 -2.476 -11.178 1.00 89.00 132 VAL A CA 1
ATOM 970 C C . VAL A 1 132 ? 8.603 -1.992 -12.500 1.00 89.00 132 VAL A C 1
ATOM 972 O O . VAL A 1 132 ? 8.337 -0.877 -12.936 1.00 89.00 132 VAL A O 1
ATOM 975 N N . HIS A 1 133 ? 9.387 -2.842 -13.162 1.00 86.69 133 HIS A N 1
ATOM 976 C CA . HIS A 1 133 ? 9.733 -2.626 -14.563 1.00 86.69 133 HIS A CA 1
ATOM 977 C C . HIS A 1 133 ? 8.793 -3.460 -15.436 1.00 86.69 133 HIS A C 1
ATOM 979 O O . HIS A 1 133 ? 8.836 -4.694 -15.340 1.00 86.69 133 HIS A O 1
ATOM 985 N N . PRO A 1 134 ? 7.952 -2.832 -16.276 1.00 78.50 134 PRO A N 1
ATOM 986 C CA . PRO A 1 134 ? 7.064 -3.580 -17.148 1.00 78.50 134 PRO A CA 1
ATOM 987 C C . PRO A 1 134 ? 7.900 -4.405 -18.123 1.00 78.50 134 PRO A C 1
ATOM 989 O O . PRO A 1 134 ? 8.897 -3.930 -18.679 1.00 78.50 134 PRO A O 1
ATOM 992 N N . TYR A 1 135 ? 7.500 -5.655 -18.349 1.00 76.94 135 TYR A N 1
ATOM 993 C CA . TYR A 1 135 ? 8.102 -6.429 -19.426 1.00 76.94 135 TYR A CA 1
ATOM 994 C C . TYR A 1 135 ? 7.816 -5.738 -20.767 1.00 76.94 135 TYR A C 1
ATOM 996 O O . TYR A 1 135 ? 6.716 -5.212 -20.965 1.00 76.94 135 TYR A O 1
ATOM 1004 N N . PRO A 1 136 ? 8.774 -5.726 -21.713 1.00 71.88 136 PRO A N 1
ATOM 1005 C CA . PRO A 1 136 ? 8.488 -5.233 -23.050 1.00 71.88 136 PRO A CA 1
ATOM 1006 C C . PRO A 1 136 ? 7.320 -6.037 -23.644 1.00 71.88 136 PRO A C 1
ATOM 1008 O O . PRO A 1 136 ? 7.230 -7.245 -23.391 1.00 71.88 136 PRO A O 1
ATOM 1011 N N . PRO A 1 137 ? 6.435 -5.408 -24.439 1.00 67.44 137 PRO A N 1
ATOM 1012 C CA . PRO A 1 137 ? 5.348 -6.129 -25.084 1.00 67.44 137 PRO A CA 1
ATOM 1013 C C . PRO A 1 137 ? 5.934 -7.299 -25.877 1.00 67.44 137 PRO A C 1
ATOM 1015 O O . PRO A 1 137 ? 6.880 -7.127 -26.649 1.00 67.44 137 PRO A O 1
ATOM 1018 N N . THR A 1 138 ? 5.390 -8.499 -25.666 1.00 71.19 138 THR A N 1
ATOM 1019 C CA . THR A 1 138 ? 5.773 -9.661 -26.473 1.00 71.19 138 THR A CA 1
ATOM 1020 C C . THR A 1 138 ? 5.399 -9.342 -27.917 1.00 71.19 138 THR A C 1
ATOM 1022 O O . THR A 1 138 ? 4.257 -8.956 -28.174 1.00 71.19 138 THR A O 1
ATOM 1025 N N . GLU A 1 139 ? 6.358 -9.423 -28.845 1.00 70.81 139 GLU A N 1
ATOM 1026 C CA . GLU A 1 139 ? 6.087 -9.104 -30.248 1.00 70.81 139 GLU A CA 1
ATOM 1027 C C . GLU A 1 139 ? 4.882 -9.911 -30.759 1.00 70.81 139 GLU A C 1
ATOM 1029 O O . GLU A 1 139 ? 4.722 -11.080 -30.385 1.00 70.81 139 GLU A O 1
ATOM 1034 N N . PRO A 1 140 ? 4.010 -9.309 -31.592 1.00 71.19 140 PRO A N 1
ATOM 1035 C CA . PRO A 1 140 ? 2.876 -10.029 -32.150 1.00 71.19 140 PRO A CA 1
ATOM 1036 C C . PRO A 1 140 ? 3.371 -11.272 -32.903 1.00 71.19 140 PRO A C 1
ATOM 1038 O O . PRO A 1 140 ? 4.466 -11.235 -33.476 1.00 71.19 140 PRO A O 1
ATOM 1041 N N . PRO A 1 141 ? 2.581 -12.364 -32.950 1.00 68.31 141 PRO A N 1
ATOM 1042 C CA . PRO A 1 141 ? 2.952 -13.545 -33.717 1.00 68.31 141 PRO A CA 1
ATOM 1043 C C . PRO A 1 141 ? 3.278 -13.121 -35.153 1.00 68.31 141 PRO A C 1
ATOM 1045 O O . PRO A 1 141 ? 2.430 -12.600 -35.875 1.00 68.31 141 PRO A O 1
ATOM 1048 N N . THR A 1 142 ? 4.541 -13.290 -35.543 1.00 67.31 142 THR A N 1
ATOM 1049 C CA . THR A 1 142 ? 5.064 -12.839 -36.841 1.00 67.31 142 THR A CA 1
ATOM 1050 C C . THR A 1 142 ? 4.595 -13.736 -37.991 1.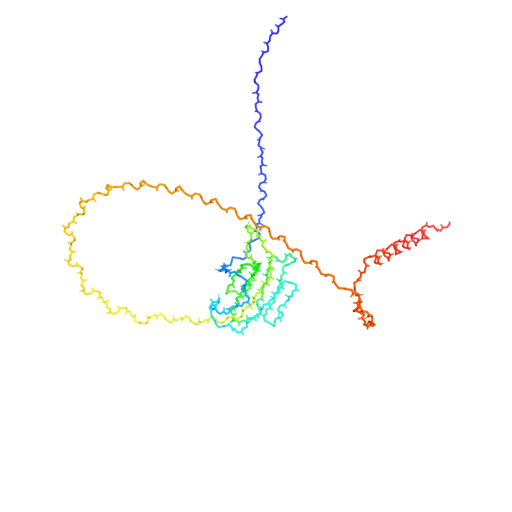00 67.31 142 THR A C 1
ATOM 1052 O O . THR A 1 142 ? 4.789 -13.400 -39.158 1.00 67.31 142 THR A O 1
ATOM 1055 N N . GLU A 1 143 ? 3.953 -14.865 -37.687 1.00 65.94 143 GLU A N 1
ATOM 1056 C CA . GLU A 1 143 ? 3.459 -15.797 -38.692 1.00 65.94 143 GLU A CA 1
ATOM 1057 C C . GLU A 1 143 ? 1.938 -15.658 -38.858 1.00 65.94 143 GLU A C 1
ATOM 1059 O O . GLU A 1 143 ? 1.189 -15.923 -37.911 1.00 65.94 143 GLU A O 1
ATOM 1064 N N . PRO A 1 144 ? 1.443 -15.241 -40.042 1.00 66.25 144 PRO A N 1
ATOM 1065 C CA . PRO A 1 144 ? 0.023 -15.349 -40.341 1.00 66.25 144 PRO A CA 1
ATOM 1066 C C . PRO A 1 144 ? -0.390 -16.831 -40.296 1.00 66.25 144 PRO A C 1
ATOM 1068 O O . PRO A 1 144 ? 0.414 -17.695 -40.664 1.00 66.25 144 PRO A O 1
ATOM 1071 N N . PRO A 1 145 ? -1.633 -17.161 -39.891 1.00 67.12 145 PRO A N 1
ATOM 1072 C CA . PRO A 1 145 ? -2.138 -18.525 -40.012 1.00 67.12 145 PRO A CA 1
ATOM 1073 C C . PRO A 1 145 ? -1.995 -18.957 -41.477 1.00 67.12 145 PRO A C 1
ATOM 1075 O O . PRO A 1 145 ? -2.618 -18.384 -42.364 1.00 67.12 145 PRO A O 1
ATOM 1078 N N . THR A 1 146 ? -1.101 -19.911 -41.740 1.00 61.97 146 THR A N 1
ATOM 1079 C CA . THR A 1 146 ? -0.686 -20.286 -43.105 1.00 61.97 146 THR A CA 1
ATOM 1080 C C . THR A 1 146 ? -1.639 -21.301 -43.751 1.00 61.97 146 THR A C 1
ATOM 1082 O O . THR A 1 146 ? -1.417 -21.730 -44.874 1.00 61.97 146 THR A O 1
ATOM 1085 N N . GLU A 1 147 ? -2.746 -21.652 -43.100 1.00 62.38 147 GLU A N 1
ATOM 1086 C CA . GLU A 1 147 ? -3.693 -22.633 -43.630 1.00 62.38 147 GLU A CA 1
ATOM 1087 C C . GLU A 1 147 ? -5.056 -21.970 -43.861 1.00 62.38 147 GLU A C 1
ATOM 1089 O O . GLU A 1 147 ? -5.853 -21.786 -42.938 1.00 62.38 147 GLU A O 1
ATOM 1094 N N . GLU A 1 148 ? -5.325 -21.593 -45.114 1.00 59.94 148 GLU A N 1
ATOM 1095 C CA . GLU A 1 148 ? -6.696 -21.380 -45.578 1.00 59.94 148 GLU A CA 1
ATOM 1096 C C . GLU A 1 148 ? -7.475 -22.702 -45.412 1.00 59.94 148 GLU A C 1
ATOM 1098 O O . GLU A 1 148 ? -6.990 -23.754 -45.847 1.00 59.94 148 GLU A O 1
ATOM 1103 N N . PRO A 1 149 ? -8.686 -22.704 -44.822 1.00 62.19 149 PRO A N 1
ATOM 1104 C CA . PRO A 1 149 ? -9.529 -23.892 -44.818 1.00 62.19 149 PRO A CA 1
ATOM 1105 C C . PRO A 1 149 ? -9.878 -24.246 -46.270 1.00 62.19 149 PRO A C 1
ATOM 1107 O O . PRO A 1 149 ? -10.692 -23.587 -46.911 1.00 62.19 149 PRO A O 1
ATOM 1110 N N . THR A 1 150 ? -9.220 -25.274 -46.809 1.00 60.47 150 THR A N 1
ATOM 1111 C CA . THR A 1 150 ? -9.286 -25.631 -48.237 1.00 60.47 150 THR A CA 1
ATOM 1112 C C . THR A 1 150 ? -10.572 -26.381 -48.614 1.00 60.47 150 THR A C 1
ATOM 1114 O O . THR A 1 150 ? -10.797 -26.647 -49.791 1.00 60.47 150 THR A O 1
ATOM 1117 N N . GLU A 1 151 ? -11.476 -26.679 -47.676 1.00 62.84 151 GLU A N 1
ATOM 1118 C CA . GLU A 1 151 ? -12.717 -27.390 -48.004 1.00 62.84 151 GLU A CA 1
ATOM 1119 C C . GLU A 1 151 ? -13.973 -26.660 -47.501 1.00 62.84 151 GLU A C 1
ATOM 1121 O O . GLU A 1 151 ? -14.125 -26.454 -46.293 1.00 62.84 151 GLU A O 1
ATOM 1126 N N . PRO A 1 152 ? -14.906 -26.270 -48.396 1.00 63.00 152 PRO A N 1
ATOM 1127 C CA . PRO A 1 152 ? -16.241 -25.877 -47.973 1.00 63.00 152 PRO A CA 1
ATOM 1128 C C . PRO A 1 152 ? -16.987 -27.106 -47.418 1.00 63.00 152 PRO A C 1
ATOM 1130 O O . PRO A 1 152 ? -16.850 -28.205 -47.965 1.00 63.00 152 PRO A O 1
ATOM 1133 N N . PRO A 1 153 ? -17.824 -26.957 -46.375 1.00 62.81 153 PRO A N 1
ATOM 1134 C CA . PRO A 1 153 ? -18.703 -28.040 -45.944 1.00 62.81 153 PRO A CA 1
ATOM 1135 C C . PRO A 1 153 ? -19.634 -28.407 -47.111 1.00 62.81 153 PRO A C 1
ATOM 1137 O O . PRO A 1 153 ? -20.399 -27.570 -47.583 1.00 62.81 153 PRO A O 1
ATOM 1140 N N . THR A 1 154 ? -19.535 -29.640 -47.617 1.00 59.31 154 THR A N 1
ATOM 1141 C CA . THR A 1 154 ? -20.275 -30.097 -48.815 1.00 59.31 154 THR A CA 1
ATOM 1142 C C . THR A 1 154 ? -21.611 -30.771 -48.471 1.00 59.31 154 THR A C 1
ATOM 1144 O O . THR A 1 154 ? -22.272 -31.312 -49.346 1.00 59.31 154 THR A O 1
ATOM 1147 N N . GLU A 1 155 ? -22.060 -30.732 -47.218 1.00 60.56 155 GLU A N 1
ATOM 1148 C CA . GLU A 1 155 ? -23.289 -31.421 -46.809 1.00 60.56 155 GLU A CA 1
ATOM 1149 C C . GLU A 1 155 ? -24.334 -30.401 -46.337 1.00 60.56 155 GLU A C 1
ATOM 1151 O O . GLU A 1 155 ? -24.259 -29.863 -45.231 1.00 60.56 155 GLU A O 1
ATOM 1156 N N . GLU A 1 156 ? -25.313 -30.118 -47.202 1.00 58.16 156 GLU A N 1
ATOM 1157 C CA . GLU A 1 156 ? -26.566 -29.470 -46.806 1.00 58.16 156 GLU A CA 1
ATOM 1158 C C . GLU A 1 156 ? -27.334 -30.407 -45.849 1.00 58.16 156 GLU A C 1
ATOM 1160 O O . GLU A 1 156 ? -27.553 -31.578 -46.181 1.00 58.16 156 GLU A O 1
ATOM 1165 N N . PRO A 1 157 ? -27.798 -29.941 -44.674 1.00 59.00 157 PRO A N 1
ATOM 1166 C CA . PRO A 1 157 ? -28.649 -30.752 -43.811 1.00 59.00 157 PRO A CA 1
ATOM 1167 C C . PRO A 1 157 ? -29.992 -30.992 -44.516 1.00 59.00 157 PRO A C 1
ATOM 1169 O O . PRO A 1 157 ? -30.802 -30.081 -44.670 1.00 59.00 157 PRO A O 1
ATOM 1172 N N . THR A 1 158 ? -30.220 -32.225 -44.974 1.00 58.59 158 THR A N 1
ATOM 1173 C CA . THR A 1 158 ? -31.383 -32.586 -45.808 1.00 58.59 158 THR A CA 1
ATOM 1174 C C . THR A 1 158 ? -32.665 -32.850 -45.001 1.00 58.59 158 THR A C 1
ATOM 1176 O O . THR A 1 158 ? -33.712 -33.082 -45.596 1.00 58.59 158 THR A O 1
ATOM 1179 N N . GLU A 1 159 ? -32.664 -32.763 -43.667 1.00 61.72 159 GLU A N 1
ATOM 1180 C CA . GLU A 1 159 ? -33.880 -33.036 -42.885 1.00 61.72 159 GLU A CA 1
ATOM 1181 C C . GLU A 1 159 ? -34.179 -31.958 -41.830 1.00 61.72 159 GLU A C 1
ATOM 1183 O O . GLU A 1 159 ? -33.319 -31.653 -40.999 1.00 61.72 159 GLU A O 1
ATOM 1188 N N . PRO A 1 160 ? -35.396 -31.372 -41.822 1.00 60.97 160 PRO A N 1
ATOM 1189 C CA . PRO A 1 160 ? -35.850 -30.569 -40.698 1.00 60.97 160 PRO A CA 1
ATOM 1190 C C . PRO A 1 160 ? -36.137 -31.483 -39.489 1.00 60.97 160 PRO A C 1
ATOM 1192 O O . PRO A 1 160 ? -36.727 -32.556 -39.657 1.00 60.97 160 PRO A O 1
ATOM 1195 N N . PRO A 1 161 ? -35.788 -31.077 -38.255 1.00 60.72 161 PRO A N 1
ATOM 1196 C CA . PRO A 1 161 ? -36.189 -31.817 -37.063 1.00 60.72 161 PRO A CA 1
ATOM 1197 C C . PRO A 1 161 ? -37.724 -31.831 -36.969 1.00 60.72 161 PRO A C 1
ATOM 1199 O O . PRO A 1 161 ? -38.357 -30.779 -36.924 1.00 60.72 161 PRO A O 1
ATOM 1202 N N . THR A 1 162 ? -38.321 -33.025 -36.980 1.00 59.25 162 THR A N 1
ATOM 1203 C CA . THR A 1 162 ? -39.785 -33.235 -37.008 1.00 59.25 162 THR A CA 1
ATOM 1204 C C . THR A 1 162 ? -40.368 -33.540 -35.622 1.00 59.25 162 THR A C 1
ATOM 1206 O O . THR A 1 162 ? -41.423 -34.145 -35.518 1.00 59.25 162 THR A O 1
ATOM 1209 N N . GLU A 1 163 ? -39.723 -33.133 -34.532 1.00 57.50 163 GLU A N 1
ATOM 1210 C CA . GLU A 1 163 ? -40.244 -33.420 -33.190 1.00 57.50 163 GLU A CA 1
ATOM 1211 C C . GLU A 1 163 ? -40.292 -32.128 -32.367 1.00 57.50 163 GLU A C 1
ATOM 1213 O O . GLU A 1 163 ? -39.268 -31.592 -31.939 1.00 57.50 163 GLU A O 1
ATOM 1218 N N . GLU A 1 164 ? -41.507 -31.602 -32.190 1.00 56.53 164 GLU A N 1
ATOM 1219 C CA . GLU A 1 164 ? -41.812 -30.607 -31.164 1.00 56.53 164 GLU A CA 1
ATOM 1220 C C . GLU A 1 164 ? -41.514 -31.218 -29.781 1.00 56.53 164 GLU A C 1
ATOM 1222 O O . GLU A 1 164 ? -41.955 -32.336 -29.501 1.00 56.53 164 GLU A O 1
ATOM 1227 N N . PRO A 1 165 ? -40.809 -30.519 -28.874 1.00 56.81 165 PRO A N 1
ATOM 1228 C CA . PRO A 1 165 ? -40.659 -30.984 -27.505 1.00 56.81 165 PRO A CA 1
ATOM 1229 C C . PRO A 1 165 ? -41.985 -30.800 -26.753 1.00 56.81 165 PRO A C 1
ATOM 1231 O O . PRO A 1 165 ? -42.235 -29.780 -26.112 1.00 56.81 165 PRO A O 1
ATOM 1234 N N . THR A 1 166 ? -42.849 -31.809 -26.823 1.00 57.84 166 THR A N 1
ATOM 1235 C CA . THR A 1 166 ? -43.912 -32.029 -25.836 1.00 57.84 166 THR A CA 1
ATOM 1236 C C . THR A 1 166 ? -43.251 -32.627 -24.604 1.00 57.84 166 THR A C 1
ATOM 1238 O O . THR A 1 166 ? -43.044 -33.823 -24.574 1.00 57.84 166 THR A O 1
ATOM 1241 N N . GLU A 1 167 ? -42.819 -31.807 -23.651 1.00 55.09 167 GLU A N 1
ATOM 1242 C CA . GLU A 1 167 ? -42.782 -32.143 -22.219 1.00 55.09 167 GLU A CA 1
ATOM 1243 C C . GLU A 1 167 ? -42.364 -30.879 -21.451 1.00 55.09 167 GLU A C 1
ATOM 1245 O O . GLU A 1 167 ? -41.216 -30.433 -21.470 1.00 55.09 167 GLU A O 1
ATOM 1250 N N . THR A 1 168 ? -43.331 -30.262 -20.780 1.00 53.81 168 THR A N 1
ATOM 1251 C CA . THR A 1 168 ? -43.096 -29.237 -19.760 1.00 53.81 168 THR A CA 1
ATOM 1252 C C . THR A 1 168 ? -42.387 -29.865 -18.557 1.00 53.81 168 THR A C 1
ATOM 1254 O O . THR A 1 168 ? -42.925 -30.827 -18.009 1.00 53.81 168 THR A O 1
ATOM 1257 N N . PRO A 1 169 ? -41.260 -29.326 -18.056 1.00 56.22 169 PRO A N 1
ATOM 1258 C CA . PRO A 1 169 ? -40.723 -29.767 -16.777 1.00 56.22 169 PRO A CA 1
ATOM 1259 C C . PRO A 1 169 ? -41.627 -29.246 -15.650 1.00 56.22 169 PRO A C 1
ATOM 1261 O O . PRO A 1 169 ? -41.555 -28.085 -15.249 1.00 56.22 169 PRO A O 1
ATOM 1264 N N . SER A 1 170 ? -42.514 -30.107 -15.156 1.00 56.94 170 SER A N 1
ATOM 1265 C CA . SER A 1 170 ? -43.187 -29.936 -13.872 1.00 56.94 170 SER A CA 1
ATOM 1266 C C . SER A 1 170 ? -42.376 -30.694 -12.835 1.00 56.94 170 SER A C 1
ATOM 1268 O O . SER A 1 170 ? -42.574 -31.883 -12.697 1.00 56.94 170 SER A O 1
ATOM 1270 N N . GLU A 1 171 ? -41.457 -30.027 -12.146 1.00 54.38 171 GLU A N 1
ATOM 1271 C CA . GLU A 1 171 ? -40.965 -30.446 -10.827 1.00 54.38 171 GLU A CA 1
ATOM 1272 C C . GLU A 1 171 ? -40.364 -29.202 -10.153 1.00 54.38 171 GLU A C 1
ATOM 1274 O O . GLU A 1 171 ? -39.271 -28.733 -10.470 1.00 54.38 171 GLU A O 1
ATOM 1279 N N . THR A 1 172 ? -41.139 -28.608 -9.253 1.00 55.12 172 THR A N 1
ATOM 1280 C CA . THR A 1 172 ? -40.681 -27.621 -8.271 1.00 55.12 172 THR A CA 1
ATOM 1281 C C . THR A 1 172 ? -39.722 -28.288 -7.283 1.00 55.12 172 THR A C 1
ATOM 1283 O O . THR A 1 172 ? -40.138 -29.254 -6.642 1.00 55.12 172 THR A O 1
ATOM 1286 N N . PRO A 1 173 ? -38.503 -27.775 -7.044 1.00 55.97 173 PRO A N 1
ATOM 1287 C CA . PRO A 1 173 ? -37.721 -28.216 -5.898 1.00 55.97 173 PRO A CA 1
ATOM 1288 C C . PRO A 1 173 ? -38.308 -27.589 -4.626 1.00 55.97 173 PRO A C 1
ATOM 1290 O O . PRO A 1 173 ? -38.071 -26.425 -4.310 1.00 55.97 173 PRO A O 1
ATOM 1293 N N . SER A 1 174 ? -39.116 -28.367 -3.910 1.00 55.34 174 SER A N 1
ATOM 1294 C CA . SER A 1 174 ? -39.493 -28.107 -2.522 1.00 55.34 174 SER A CA 1
ATOM 1295 C C . SER A 1 174 ? -38.537 -28.873 -1.623 1.00 55.34 174 SER A C 1
ATOM 1297 O O . SER A 1 174 ? -38.857 -29.987 -1.254 1.00 55.34 174 SER A O 1
ATOM 1299 N N . GLU A 1 175 ? -37.398 -28.298 -1.251 1.00 51.25 175 GLU A N 1
ATOM 1300 C CA . GLU A 1 175 ? -36.632 -28.767 -0.089 1.00 51.25 175 GLU A CA 1
ATOM 1301 C C . GLU A 1 175 ? -35.928 -27.565 0.555 1.00 51.25 175 GLU A C 1
ATOM 1303 O O . GLU A 1 175 ? -34.897 -27.076 0.097 1.00 51.25 175 GLU A O 1
ATOM 1308 N N . THR A 1 176 ? -36.544 -27.045 1.613 1.00 54.06 176 THR A N 1
ATOM 1309 C CA . THR A 1 176 ? -35.926 -26.146 2.591 1.00 54.06 176 THR A CA 1
ATOM 1310 C C . THR A 1 176 ? -34.936 -26.932 3.454 1.00 54.06 176 THR A C 1
ATOM 1312 O O . THR A 1 176 ? -35.377 -27.857 4.139 1.00 54.06 176 THR A O 1
ATOM 1315 N N . PRO A 1 177 ? -33.649 -26.560 3.543 1.00 56.84 177 PRO A N 1
ATOM 1316 C CA . PRO A 1 177 ? -32.790 -27.090 4.590 1.00 56.84 177 PRO A CA 1
ATOM 1317 C C . PRO A 1 177 ? -33.104 -26.379 5.915 1.00 56.84 177 PRO A C 1
ATOM 1319 O O . PRO A 1 177 ? -32.731 -25.229 6.139 1.00 56.84 177 PRO A O 1
ATOM 1322 N N . SER A 1 178 ? -33.828 -27.076 6.790 1.00 55.00 178 SER A N 1
ATOM 1323 C CA . SER A 1 178 ? -33.946 -26.762 8.213 1.00 55.00 178 SER A CA 1
ATOM 1324 C C . SER A 1 178 ? -32.861 -27.526 8.958 1.00 55.00 178 SER A C 1
ATOM 1326 O O . SER A 1 178 ? -33.101 -28.659 9.341 1.00 55.00 178 SER A O 1
ATOM 1328 N N . GLU A 1 179 ? -31.700 -26.924 9.200 1.00 50.34 179 GLU A N 1
ATOM 1329 C CA . GLU A 1 179 ? -30.737 -27.456 10.172 1.00 50.34 179 GLU A CA 1
ATOM 1330 C C . GLU A 1 179 ? -30.068 -26.292 10.916 1.00 50.34 179 GLU A C 1
ATOM 1332 O O . GLU A 1 179 ? -29.122 -25.663 10.447 1.00 50.34 179 GLU A O 1
ATOM 1337 N N . THR A 1 180 ? -30.610 -25.974 12.091 1.00 54.81 180 THR A N 1
ATOM 1338 C CA . THR A 1 180 ? -29.934 -25.225 13.156 1.00 54.81 180 THR A CA 1
ATOM 1339 C C . THR A 1 180 ? -28.943 -26.137 13.879 1.00 54.81 180 THR A C 1
ATOM 1341 O O . THR A 1 180 ? -29.397 -27.085 14.523 1.00 54.81 180 THR A O 1
ATOM 1344 N N . PRO A 1 181 ? -27.634 -25.839 13.915 1.00 56.00 181 PRO A N 1
ATOM 1345 C CA . PRO A 1 181 ? -26.754 -26.458 14.892 1.00 56.00 181 PRO A CA 1
ATOM 1346 C C . PRO A 1 181 ? -26.842 -25.695 16.222 1.00 56.00 181 PRO A C 1
ATOM 1348 O O . PRO A 1 181 ? -26.305 -24.601 16.385 1.00 56.00 181 PRO A O 1
ATOM 1351 N N . SER A 1 182 ? -27.550 -26.294 17.178 1.00 54.12 182 SER A N 1
ATOM 1352 C CA . SER A 1 182 ? -27.444 -26.002 18.607 1.00 54.12 182 SER A CA 1
ATOM 1353 C C . SER A 1 182 ? -26.385 -26.923 19.195 1.00 54.12 182 SER A C 1
ATOM 1355 O O . SER A 1 182 ? -26.708 -28.069 19.448 1.00 54.12 182 SER A O 1
ATOM 1357 N N . GLU A 1 183 ? -25.173 -26.444 19.462 1.00 50.16 183 GLU A N 1
ATOM 1358 C CA . GLU A 1 183 ? -24.238 -27.121 20.372 1.00 50.16 183 GLU A CA 1
ATOM 1359 C C . GLU A 1 183 ? -23.314 -26.076 21.021 1.00 50.16 183 GLU A C 1
ATOM 1361 O O . GLU A 1 183 ? -22.350 -25.589 20.433 1.00 50.16 183 GLU A O 1
ATOM 1366 N N . THR A 1 184 ? -23.638 -25.707 22.258 1.00 53.56 184 THR A N 1
ATOM 1367 C CA . THR A 1 184 ? -22.717 -25.084 23.216 1.00 53.56 184 THR A CA 1
ATOM 1368 C C . THR A 1 184 ? -21.834 -26.160 23.850 1.00 53.56 184 THR A C 1
ATOM 1370 O O . THR A 1 184 ? -22.386 -27.038 24.515 1.00 53.56 184 THR A O 1
ATOM 1373 N N . PRO A 1 185 ? -20.496 -26.059 23.811 1.00 57.59 185 PRO A N 1
ATOM 1374 C CA . PRO A 1 185 ? -19.649 -26.799 24.730 1.00 57.59 185 PRO A CA 1
ATOM 1375 C C . PRO A 1 185 ? -19.414 -25.963 25.994 1.00 57.59 185 PRO A C 1
ATOM 1377 O O . PRO A 1 185 ? -18.662 -24.989 26.007 1.00 57.59 185 PRO A O 1
ATOM 1380 N N . SER A 1 186 ? -20.084 -26.367 27.073 1.00 52.69 186 SER A N 1
ATOM 1381 C CA . SER A 1 186 ? -19.667 -26.101 28.447 1.00 52.69 186 SER A CA 1
ATOM 1382 C C . SER A 1 186 ? -18.585 -27.112 28.804 1.00 52.69 186 SER A C 1
ATOM 1384 O O . SER A 1 186 ? -18.898 -28.285 28.922 1.00 52.69 186 SER A O 1
ATOM 1386 N N . GLU A 1 187 ? -17.341 -26.678 28.995 1.00 49.03 187 GLU A N 1
ATOM 1387 C CA . GLU A 1 187 ? -16.320 -27.476 29.684 1.00 49.03 187 GLU A CA 1
ATOM 1388 C C . GLU A 1 187 ? -15.422 -26.522 30.485 1.00 49.03 187 GLU A C 1
ATOM 1390 O O . GLU A 1 187 ? -14.637 -25.737 29.952 1.00 49.03 187 GLU A O 1
ATOM 1395 N N . SER A 1 188 ? -15.593 -26.570 31.804 1.00 49.00 188 SER A N 1
ATOM 1396 C CA . SER A 1 188 ? -14.695 -25.996 32.800 1.00 49.00 188 SER A CA 1
ATOM 1397 C C . SER A 1 188 ? -13.629 -27.030 33.155 1.00 49.00 188 SER A C 1
ATOM 1399 O O . SER A 1 188 ? -13.991 -28.150 33.511 1.00 49.00 188 SER A O 1
ATOM 1401 N N . PRO A 1 189 ? -12.340 -26.661 33.212 1.00 57.59 189 PRO A N 1
ATOM 1402 C CA . PRO A 1 189 ? -11.390 -27.379 34.037 1.00 57.59 189 PRO A CA 1
ATOM 1403 C C . PRO A 1 189 ? -11.095 -26.576 35.307 1.00 57.59 189 PRO A C 1
ATOM 1405 O O . PRO A 1 189 ? -10.340 -25.606 35.322 1.00 57.59 189 PRO A O 1
ATOM 1408 N N . SER A 1 190 ? -11.687 -27.039 36.404 1.00 49.44 190 SER A N 1
ATOM 1409 C CA . SER A 1 190 ? -11.205 -26.817 37.764 1.00 49.44 190 SER A CA 1
ATOM 1410 C C . SER A 1 190 ? -9.920 -27.618 37.971 1.00 49.44 190 SER A C 1
ATOM 1412 O O . SER A 1 190 ? -9.998 -28.838 38.085 1.00 49.44 190 SER A O 1
ATOM 1414 N N . GLN A 1 191 ? -8.760 -26.964 38.091 1.00 48.47 191 GLN A N 1
ATOM 1415 C CA . GLN A 1 191 ? -7.593 -27.547 38.765 1.00 48.47 191 GLN A CA 1
ATOM 1416 C C . GLN A 1 191 ? -6.834 -26.494 39.579 1.00 48.47 191 GLN A C 1
ATOM 1418 O O . GLN A 1 191 ? -6.184 -25.596 39.055 1.00 48.47 191 GLN A O 1
ATOM 1423 N N . THR A 1 192 ? -6.929 -26.648 40.897 1.00 47.66 192 THR A N 1
ATOM 1424 C CA . THR A 1 192 ? -6.059 -26.053 41.911 1.00 47.66 192 THR A CA 1
ATOM 1425 C C . THR A 1 192 ? -4.746 -26.834 41.988 1.00 47.66 192 THR A C 1
ATOM 1427 O O . THR A 1 192 ? -4.782 -28.063 42.069 1.00 47.66 192 THR A O 1
ATOM 1430 N N . PRO A 1 193 ? -3.604 -26.139 42.097 1.00 52.94 193 PRO A N 1
ATOM 1431 C CA . PRO A 1 193 ? -2.548 -26.587 42.997 1.00 52.94 193 PRO A CA 1
ATOM 1432 C C . PRO A 1 193 ? -2.124 -25.515 44.022 1.00 52.94 193 PRO A C 1
ATOM 1434 O O . PRO A 1 193 ? -2.055 -24.320 43.752 1.00 52.94 193 PRO A O 1
ATOM 1437 N N . THR A 1 194 ? -1.878 -26.022 45.227 1.00 43.28 194 THR A N 1
ATOM 1438 C CA . THR A 1 194 ? -1.394 -25.453 46.502 1.00 43.28 194 THR A CA 1
ATOM 1439 C C . THR A 1 194 ? -0.065 -24.664 46.380 1.00 43.28 194 THR A C 1
ATOM 1441 O O . THR A 1 194 ? 0.724 -24.978 45.488 1.00 43.28 194 THR A O 1
ATOM 1444 N N . PRO A 1 195 ? 0.227 -23.666 47.254 1.00 55.38 195 PRO A N 1
ATOM 1445 C CA . PRO A 1 195 ? 1.337 -22.725 47.070 1.00 55.38 195 PRO A CA 1
ATOM 1446 C C . PRO A 1 195 ? 2.694 -23.323 47.462 1.00 55.38 195 PRO A C 1
ATOM 1448 O O . PRO A 1 195 ? 2.782 -24.103 48.408 1.00 55.38 195 PRO A O 1
ATOM 1451 N N . SER A 1 196 ? 3.759 -22.899 46.779 1.00 42.62 196 SER A N 1
ATOM 1452 C CA . SER A 1 196 ? 5.137 -23.188 47.178 1.00 42.62 196 SER A CA 1
ATOM 1453 C C . SER A 1 196 ? 6.054 -22.005 46.847 1.00 42.62 196 SER A C 1
ATOM 1455 O O . SER A 1 196 ? 6.322 -21.738 45.684 1.00 42.62 196 SER A O 1
ATOM 1457 N N . GLU A 1 197 ? 6.502 -21.339 47.915 1.00 44.56 197 GLU A N 1
ATOM 1458 C CA . GLU A 1 197 ? 7.823 -20.719 48.125 1.00 44.56 197 GLU A CA 1
ATOM 1459 C C . GLU A 1 197 ? 8.334 -19.652 47.120 1.00 44.56 197 GLU A C 1
ATOM 1461 O O . GLU A 1 197 ? 8.824 -19.937 46.032 1.00 44.56 197 GLU A O 1
ATOM 1466 N N . THR A 1 198 ? 8.303 -18.402 47.597 1.00 46.47 198 THR A N 1
ATOM 1467 C CA . THR A 1 198 ? 9.174 -17.248 47.283 1.00 46.47 198 THR A CA 1
ATOM 1468 C C . THR A 1 198 ? 10.653 -17.631 47.082 1.00 46.47 198 THR A C 1
ATOM 1470 O O . THR A 1 198 ? 11.192 -18.380 47.898 1.00 46.47 198 THR A O 1
ATOM 1473 N N . PRO A 1 199 ? 11.336 -17.100 46.041 1.00 50.94 199 PRO A N 1
ATOM 1474 C CA . PRO A 1 199 ? 12.224 -15.940 46.245 1.00 50.94 199 PRO A CA 1
ATOM 1475 C C . PRO A 1 199 ? 12.195 -14.862 45.134 1.00 50.94 199 PRO A C 1
ATOM 1477 O O . PRO A 1 199 ? 12.225 -15.172 43.952 1.00 50.94 199 PRO A O 1
ATOM 1480 N N . GLU A 1 200 ? 12.165 -13.604 45.596 1.00 52.25 200 GLU A N 1
ATOM 1481 C CA . GLU A 1 200 ? 12.763 -12.356 45.068 1.00 52.25 200 GLU A CA 1
ATOM 1482 C C . GLU A 1 200 ? 12.738 -12.006 43.550 1.00 52.25 200 GLU A C 1
ATOM 1484 O O . GLU A 1 200 ? 13.336 -12.667 42.711 1.00 52.25 200 GLU A O 1
ATOM 1489 N N . GLU A 1 201 ? 12.072 -10.868 43.287 1.00 55.06 201 GLU A N 1
ATOM 1490 C CA . GLU A 1 201 ? 12.139 -9.830 42.224 1.00 55.06 201 GLU A CA 1
ATOM 1491 C C . GLU A 1 201 ? 13.296 -9.801 41.177 1.00 55.06 201 GLU A C 1
ATOM 1493 O O . GLU A 1 201 ? 14.386 -10.301 41.444 1.00 55.06 201 GLU A O 1
ATOM 1498 N N . PRO A 1 202 ? 13.120 -9.145 39.994 1.00 53.69 202 PRO A N 1
ATOM 1499 C CA . PRO A 1 202 ? 12.666 -7.750 39.871 1.00 53.69 202 PRO A CA 1
ATOM 1500 C C . PRO A 1 202 ? 11.459 -7.533 38.950 1.00 53.69 202 PRO A C 1
ATOM 1502 O O . PRO A 1 202 ? 11.349 -8.100 37.862 1.00 5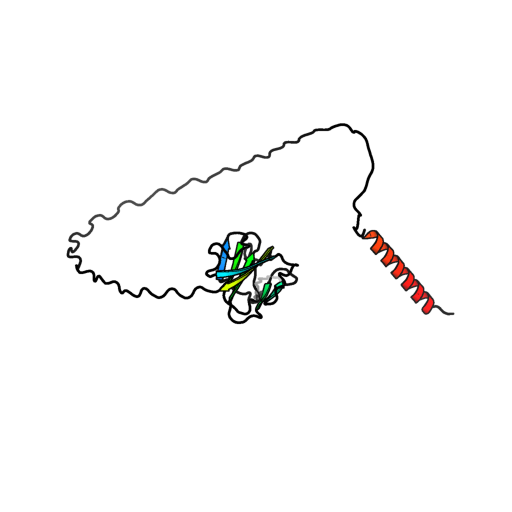3.69 202 PRO A O 1
ATOM 1505 N N . ALA A 1 203 ? 10.567 -6.646 39.389 1.00 58.62 203 ALA A N 1
ATOM 1506 C CA . ALA A 1 203 ? 9.472 -6.135 38.587 1.00 58.62 203 ALA A CA 1
ATOM 1507 C C . ALA A 1 203 ? 10.021 -5.317 37.409 1.00 58.62 203 ALA A C 1
ATOM 1509 O O . ALA A 1 203 ? 10.951 -4.519 37.550 1.00 58.62 203 ALA A O 1
ATOM 1510 N N . LEU A 1 204 ? 9.419 -5.517 36.239 1.00 67.88 204 LEU A N 1
ATOM 1511 C CA . LEU A 1 204 ? 9.586 -4.638 35.088 1.00 67.88 204 LEU A CA 1
ATOM 1512 C C . LEU A 1 204 ? 9.211 -3.198 35.493 1.00 67.88 204 LEU A C 1
ATOM 1514 O O . LEU A 1 204 ? 8.277 -3.028 36.281 1.00 67.88 204 LEU A O 1
ATOM 1518 N N . PRO A 1 205 ? 9.901 -2.159 34.986 1.00 60.84 205 PRO A N 1
ATOM 1519 C CA . PRO A 1 205 ? 9.527 -0.785 35.284 1.00 60.84 205 PRO A CA 1
ATOM 1520 C C . PRO A 1 205 ? 8.127 -0.504 34.731 1.00 60.84 205 PRO A C 1
ATOM 1522 O O . PRO A 1 205 ? 7.907 -0.511 33.521 1.00 60.84 205 PRO A O 1
ATOM 1525 N N . ASP A 1 206 ? 7.195 -0.241 35.640 1.00 59.22 206 ASP A N 1
ATOM 1526 C CA . ASP A 1 206 ? 5.897 0.344 35.335 1.00 59.22 206 ASP A CA 1
ATOM 1527 C C . ASP A 1 206 ? 6.116 1.801 34.901 1.00 59.22 206 ASP A C 1
ATOM 1529 O O . ASP A 1 206 ? 6.305 2.704 35.719 1.00 59.22 206 ASP A O 1
ATOM 1533 N N . THR A 1 207 ? 6.188 2.022 33.589 1.00 65.69 207 THR A N 1
ATOM 1534 C CA . THR A 1 207 ? 6.239 3.358 32.976 1.00 65.69 207 THR A CA 1
ATOM 1535 C C . THR A 1 207 ? 4.848 3.866 32.587 1.00 65.69 207 THR A C 1
ATOM 1537 O O . THR A 1 207 ? 4.730 4.848 31.850 1.00 65.69 207 THR A O 1
ATOM 1540 N N . GLY A 1 208 ? 3.781 3.255 33.112 1.00 55.69 208 GLY A N 1
ATOM 1541 C CA . GLY A 1 208 ? 2.416 3.727 32.940 1.00 55.69 208 GLY A CA 1
ATOM 1542 C C . GLY A 1 208 ? 2.167 4.989 33.760 1.00 55.69 208 GLY A C 1
ATOM 1543 O O . GLY A 1 208 ? 2.030 4.954 34.982 1.00 55.69 208 GLY A O 1
ATOM 1544 N N . SER A 1 209 ? 2.075 6.139 33.094 1.00 63.84 209 SER A N 1
ATOM 1545 C CA . SER A 1 209 ? 1.631 7.385 33.715 1.00 63.84 209 SER A CA 1
ATOM 1546 C C . SER A 1 209 ? 0.219 7.208 34.283 1.00 63.84 209 SER A C 1
ATOM 1548 O O . SER A 1 209 ? -0.764 7.247 33.543 1.00 63.84 209 SER A O 1
ATOM 1550 N N . SER A 1 210 ? 0.095 7.025 35.598 1.00 62.75 210 SER A N 1
ATOM 1551 C CA . SER A 1 210 ? -1.218 7.022 36.241 1.00 62.75 210 SER A CA 1
ATOM 1552 C C . SER A 1 210 ? -1.860 8.408 36.060 1.00 62.75 210 SER A C 1
ATOM 1554 O O . SER A 1 210 ? -1.303 9.405 36.544 1.00 62.75 210 SER A O 1
ATOM 1556 N N . PRO A 1 211 ? -3.026 8.518 35.387 1.00 62.84 211 PRO A N 1
ATOM 1557 C CA . PRO A 1 211 ? -3.676 9.802 35.112 1.00 62.84 211 PRO A CA 1
ATOM 1558 C C . PRO A 1 211 ? -4.007 10.572 36.398 1.00 62.84 211 PRO A C 1
ATOM 1560 O O . PRO A 1 211 ? -4.155 11.793 36.380 1.00 62.84 211 PRO A O 1
ATOM 1563 N N . THR A 1 212 ? -4.045 9.892 37.545 1.00 69.56 212 THR A N 1
ATOM 1564 C CA . THR A 1 212 ? -4.271 10.496 38.859 1.00 69.56 212 THR A CA 1
ATOM 1565 C C . THR A 1 212 ? -3.182 11.501 39.245 1.00 69.56 212 THR A C 1
ATOM 1567 O O . THR A 1 212 ? -3.495 12.542 39.824 1.00 69.56 212 THR A O 1
ATOM 1570 N N . VAL A 1 213 ? -1.914 11.247 38.894 1.00 70.69 213 VAL A N 1
ATOM 1571 C CA . VAL A 1 213 ? -0.801 12.159 39.221 1.00 70.69 213 VAL A CA 1
ATOM 1572 C C . VAL A 1 213 ? -0.868 13.427 38.367 1.00 70.69 213 VAL A C 1
ATOM 1574 O O . VAL A 1 213 ? -0.682 14.529 38.884 1.00 70.69 213 VAL A O 1
ATOM 1577 N N . LEU A 1 214 ? -1.212 13.293 37.082 1.00 72.69 214 LEU A N 1
ATOM 1578 C CA . LEU A 1 214 ? -1.384 14.433 36.175 1.00 72.69 214 LEU A CA 1
ATOM 1579 C C . LEU A 1 214 ? -2.579 15.306 36.571 1.00 72.69 214 LEU A C 1
ATOM 1581 O O . LEU A 1 214 ? -2.460 16.531 36.603 1.00 72.69 214 LEU A O 1
ATOM 1585 N N . ILE A 1 215 ? -3.703 14.691 36.948 1.00 77.00 215 ILE A N 1
ATOM 1586 C CA . ILE A 1 215 ? -4.889 15.421 37.417 1.00 77.00 215 ILE A CA 1
ATOM 1587 C C . ILE A 1 215 ? -4.576 16.185 38.712 1.00 77.00 215 ILE A C 1
ATOM 1589 O O . ILE A 1 215 ? -4.956 17.351 38.849 1.00 77.00 215 ILE A O 1
ATOM 1593 N N . ALA A 1 216 ? -3.831 15.579 39.643 1.00 73.44 216 ALA A N 1
ATOM 1594 C CA . ALA A 1 216 ? -3.415 16.248 40.874 1.00 73.44 216 ALA A CA 1
ATOM 1595 C C . ALA A 1 216 ? -2.471 17.435 40.603 1.00 73.44 216 ALA A C 1
ATOM 1597 O O . ALA A 1 216 ? -2.663 18.516 41.163 1.00 73.44 216 ALA A O 1
ATOM 1598 N N . ALA A 1 217 ? -1.490 17.274 39.710 1.00 75.44 217 ALA A N 1
ATOM 1599 C CA . ALA A 1 217 ? -0.576 18.350 39.330 1.00 75.44 217 ALA A CA 1
ATOM 1600 C C . ALA A 1 217 ? -1.306 19.520 38.643 1.00 75.44 217 ALA A C 1
ATOM 1602 O O . ALA A 1 217 ? -1.065 20.683 38.978 1.00 75.44 217 ALA A O 1
ATOM 1603 N N . ALA A 1 218 ? -2.252 19.225 37.745 1.00 81.62 218 ALA A N 1
ATOM 1604 C CA . ALA A 1 218 ? -3.084 20.236 37.094 1.00 81.62 218 ALA A CA 1
ATOM 1605 C C . ALA A 1 218 ? -3.936 21.017 38.110 1.00 81.62 218 ALA A C 1
ATOM 1607 O O . ALA A 1 218 ? -3.997 22.246 38.054 1.00 81.62 218 ALA A O 1
ATOM 1608 N N . ALA A 1 219 ? -4.531 20.331 39.092 1.00 82.12 219 ALA A N 1
ATOM 1609 C CA . ALA A 1 219 ? -5.306 20.976 40.152 1.00 82.12 219 ALA A CA 1
ATOM 1610 C C . ALA A 1 219 ? -4.448 21.916 41.021 1.00 82.12 219 ALA A C 1
ATOM 1612 O O . ALA A 1 219 ? -4.885 23.020 41.356 1.00 82.12 219 ALA A O 1
ATOM 1613 N N . ILE A 1 220 ? -3.211 21.520 41.342 1.00 84.25 220 ILE A N 1
ATOM 1614 C CA . ILE A 1 220 ? -2.270 22.351 42.110 1.00 84.25 220 ILE A CA 1
ATOM 1615 C C . ILE A 1 220 ? -1.890 23.613 41.326 1.00 84.25 220 ILE A C 1
ATOM 1617 O O . ILE A 1 220 ? -1.895 24.711 41.889 1.00 84.25 220 ILE A O 1
ATOM 1621 N N . LEU A 1 221 ? -1.608 23.487 40.027 1.00 86.62 221 LEU A N 1
ATOM 1622 C CA . LEU A 1 221 ? -1.260 24.627 39.172 1.00 86.62 221 LEU A CA 1
ATOM 1623 C C . LEU A 1 221 ? -2.425 25.610 39.016 1.00 86.62 221 LEU A C 1
ATOM 1625 O O . LEU A 1 221 ? -2.222 26.823 39.110 1.00 86.62 221 LEU A O 1
ATOM 1629 N N . LEU A 1 222 ? -3.652 25.107 38.857 1.00 86.94 222 LEU A N 1
ATOM 1630 C CA . LEU A 1 222 ? -4.854 25.943 38.799 1.00 86.94 222 LEU A CA 1
ATOM 1631 C C . LEU A 1 222 ? -5.092 26.691 40.119 1.00 86.94 222 LEU A C 1
ATOM 1633 O O . LEU A 1 222 ? -5.383 27.890 40.105 1.00 86.94 222 LEU A O 1
ATOM 1637 N N . ALA A 1 223 ? -4.909 26.025 41.263 1.00 83.19 223 ALA A N 1
ATOM 1638 C CA . ALA A 1 223 ? -5.046 26.653 42.577 1.00 83.19 223 ALA A CA 1
ATOM 1639 C C . ALA A 1 223 ? -3.978 27.736 42.821 1.00 83.19 223 ALA A C 1
ATOM 1641 O O . ALA A 1 223 ? -4.300 28.829 43.296 1.00 83.19 223 ALA A O 1
ATOM 1642 N N . ALA A 1 224 ? -2.721 27.473 42.449 1.00 82.19 224 ALA A N 1
ATOM 1643 C CA . ALA A 1 224 ? -1.633 28.444 42.555 1.00 82.19 224 ALA A CA 1
ATOM 1644 C C . ALA A 1 224 ? -1.852 29.660 41.638 1.00 82.19 224 ALA A C 1
ATOM 1646 O O . ALA A 1 224 ? -1.668 30.801 42.070 1.00 82.19 224 ALA A O 1
ATOM 1647 N N . GLY A 1 225 ? -2.317 29.439 40.403 1.00 85.56 225 GLY A N 1
ATOM 1648 C CA . GLY A 1 225 ? -2.671 30.507 39.464 1.00 85.56 225 GLY A CA 1
ATOM 1649 C C . GLY A 1 225 ? -3.812 31.389 39.977 1.00 85.56 225 GLY A C 1
ATOM 1650 O O . GLY A 1 225 ? -3.710 32.618 39.951 1.00 85.56 225 GLY A O 1
ATOM 1651 N N . ALA A 1 226 ? -4.867 30.781 40.528 1.00 82.31 226 ALA A N 1
ATOM 1652 C CA . ALA A 1 226 ? -5.980 31.509 41.133 1.00 82.31 226 ALA A CA 1
ATOM 1653 C C . ALA A 1 226 ? -5.540 32.334 42.358 1.00 82.31 226 ALA A C 1
ATOM 1655 O O . ALA A 1 226 ? -5.956 33.486 42.513 1.00 82.31 226 ALA A O 1
ATOM 1656 N N . ALA A 1 227 ? -4.659 31.789 43.204 1.00 79.06 227 ALA A N 1
ATOM 1657 C CA . ALA A 1 227 ? -4.103 32.506 44.351 1.00 79.06 227 ALA A CA 1
ATOM 1658 C C . ALA A 1 227 ? -3.223 33.694 43.924 1.00 79.06 227 ALA A C 1
ATOM 1660 O O . ALA A 1 227 ? -3.358 34.786 44.480 1.00 79.06 227 ALA A O 1
ATOM 1661 N N . ALA A 1 228 ? -2.379 33.522 42.902 1.00 78.12 228 ALA A N 1
ATOM 1662 C CA . ALA A 1 228 ? -1.536 34.588 42.360 1.00 78.12 228 ALA A CA 1
ATOM 1663 C C . ALA A 1 228 ? -2.362 35.721 41.726 1.00 78.12 228 ALA A C 1
ATOM 1665 O O . ALA A 1 228 ? -2.073 36.899 41.950 1.00 78.12 228 ALA A O 1
ATOM 1666 N N . LEU A 1 229 ? -3.433 35.386 40.995 1.00 77.06 229 LEU A N 1
ATOM 1667 C CA . LEU A 1 229 ? -4.376 36.372 40.458 1.00 77.06 229 LEU A CA 1
ATOM 1668 C C . LEU A 1 229 ? -5.082 37.127 41.587 1.00 77.06 229 LEU A C 1
ATOM 1670 O O . LEU A 1 229 ? -5.106 38.358 41.584 1.00 77.06 229 LEU A O 1
ATOM 1674 N N . ARG A 1 230 ? -5.577 36.422 42.610 1.00 73.38 230 ARG A N 1
ATOM 1675 C CA . ARG A 1 230 ? -6.233 37.056 43.763 1.00 73.38 230 ARG A CA 1
ATOM 1676 C C . ARG A 1 230 ? -5.292 37.998 44.519 1.00 73.38 230 ARG A C 1
ATOM 1678 O O . ARG A 1 230 ? -5.717 39.071 44.932 1.00 73.38 230 ARG A O 1
ATOM 1685 N N . HIS A 1 231 ? -4.014 37.647 44.644 1.00 69.38 231 HIS A N 1
ATOM 1686 C CA . HIS A 1 231 ? -3.018 38.491 45.307 1.00 69.38 231 HIS A CA 1
ATOM 1687 C C . HIS A 1 231 ? -2.584 39.707 44.464 1.00 69.38 231 HIS A C 1
ATOM 1689 O O . HIS A 1 231 ? -2.084 40.692 45.011 1.00 69.38 231 HIS A O 1
ATOM 1695 N N . ARG A 1 232 ? -2.782 39.667 43.139 1.00 69.81 232 ARG A N 1
ATOM 1696 C CA . ARG A 1 232 ? -2.502 40.789 42.228 1.00 69.81 232 ARG A CA 1
ATOM 1697 C C . ARG A 1 232 ? -3.640 41.810 42.176 1.00 69.81 232 ARG A C 1
ATOM 1699 O O . ARG A 1 232 ? -3.368 42.991 41.987 1.00 69.81 232 ARG A O 1
ATOM 1706 N N . PHE A 1 233 ? -4.886 41.373 42.363 1.00 61.22 233 PHE A N 1
ATOM 1707 C CA . PHE A 1 233 ? -6.067 42.249 42.355 1.00 61.22 233 PHE A CA 1
ATOM 1708 C C . PHE A 1 233 ? -6.503 42.729 43.744 1.00 61.22 233 PHE A C 1
ATOM 1710 O O . PHE A 1 233 ? -7.380 43.581 43.843 1.00 61.22 233 PHE A O 1
ATOM 1717 N N . VAL A 1 234 ? -5.871 42.229 44.810 1.00 61.88 234 VAL A N 1
ATOM 1718 C CA . VAL A 1 234 ? -6.061 42.719 46.178 1.00 61.88 234 VAL A CA 1
ATOM 1719 C C . VAL A 1 234 ? -4.726 43.249 46.696 1.00 61.88 234 VAL A C 1
ATOM 1721 O O . VAL A 1 234 ? -3.950 42.539 47.332 1.00 61.88 234 VAL A O 1
ATOM 1724 N N . LYS A 1 235 ? -4.446 44.521 46.415 1.00 52.03 235 LYS A N 1
ATOM 1725 C CA . LYS A 1 235 ? -3.609 45.350 47.291 1.00 52.03 235 LYS A CA 1
ATOM 1726 C C . LYS A 1 235 ? -4.482 46.485 47.850 1.00 52.03 235 LYS A C 1
ATOM 1728 O O . LYS A 1 235 ? -5.429 46.866 47.164 1.00 52.03 235 LYS A O 1
ATOM 1733 N N . PRO A 1 236 ? -4.212 46.905 49.098 1.00 59.66 236 PRO A N 1
ATOM 1734 C CA . PRO A 1 236 ? -5.116 47.678 49.951 1.00 59.66 236 PRO A CA 1
ATOM 1735 C C . PRO A 1 236 ? -5.403 49.088 49.437 1.00 59.66 236 PRO A C 1
ATOM 1737 O O . PRO A 1 236 ? -4.535 49.644 48.724 1.00 59.66 236 PRO A O 1
#